Protein AF-0000000085094805 (afdb_homodimer)

Solvent-accessible surface area (backbone atoms only — not comparable to full-atom values): 13708 Å² total; per-residue (Å²): 126,80,71,81,62,35,28,32,46,35,37,40,32,26,56,24,88,90,60,51,68,68,58,41,56,47,42,46,65,68,44,52,44,63,74,40,31,74,63,38,19,33,78,21,37,28,42,26,41,76,68,36,56,56,49,47,46,71,70,51,54,84,50,90,48,60,50,50,61,90,42,38,32,40,35,36,33,49,30,74,39,72,64,45,51,49,51,46,61,66,31,64,61,32,62,69,48,54,56,61,53,42,72,77,41,40,27,71,89,69,26,31,39,40,46,18,42,45,43,70,53,74,25,76,8,59,56,69,74,128,126,81,70,80,63,34,27,32,45,35,36,39,32,26,57,24,86,90,58,51,68,69,56,40,55,47,42,47,66,68,45,52,44,63,73,40,30,71,62,39,20,35,77,23,38,29,42,27,40,75,68,36,57,57,50,47,46,70,68,54,57,78,51,96,55,56,55,50,62,89,42,37,30,38,35,36,34,49,28,74,38,72,65,46,51,48,51,46,60,66,31,65,62,33,61,70,48,53,56,62,52,42,72,77,42,38,27,68,87,69,26,31,36,40,44,18,42,46,42,63,64,61,28,75,10,58,54,67,75,128

Organism: Talaromyces marneffei (strain ATCC 18224 / CBS 334.59 / QM 7333) (NCBI:txid441960)

Radius of gyration: 17.98 Å; Cα contacts (8 Å, |Δi|>4): 518; chains: 2; bounding box: 39×49×40 Å

pLDDT: mean 83.08, std 16.91, range [29.64, 97.94]

Secondary structure (DSSP, 8-state):
----PEEEEEEEE-BPTT--HHHHHHHIIIIIHHHHTTT-EEEEEEE--HHHHHHHHHHHTT-TT--B---SEEEEEEESSHHHHHHHHHSHHIIIIIHHHGGGTB-TTT-EEEEEEEE---B-------/----PEEEEEEEE-BPTT--HHHHHHHIIIIIHHHHTTT-EEEEEEE--HHHHHHHHHHHTT-S-------SEEEEEEESSHHHHHHHHHSHHIIIIIHHHGGGTB-TTT-EEEEEEEE---B-------

Nearest PDB structures (foldseek):
  3bde-assembly1_A  TM=7.244E-01  e=1.441E-04  Mesorhizobium japonicum MAFF 303099
  2bbe-assembly1_A  TM=6.051E-01  e=7.384E-03  Shewanella oneidensis MR-1
  4dn9-assembly1_A  TM=5.831E-01  e=1.468E-02  Chloroflexus aurantiacus J-10-fl
  1iuj-assembly1_B  TM=5.312E-01  e=1.885E-02  Thermus thermophilus
  2okq-assembly1_A  TM=4.642E-01  e=1.144E-02  Shigella flexneri

Structure (mmCIF, N/CA/C/O backbone):
data_AF-0000000085094805-model_v1
#
loop_
_entity.id
_entity.type
_entity.pdbx_description
1 polymer 'EthD domain-containing protein'
#
loop_
_atom_site.group_PDB
_atom_site.id
_atom_site.type_symbol
_atom_site.label_atom_id
_atom_site.label_alt_id
_atom_site.label_comp_id
_atom_site.label_asym_id
_atom_site.label_entity_id
_atom_site.label_seq_id
_atom_site.pdbx_PDB_ins_code
_atom_site.Cartn_x
_atom_site.Cartn_y
_atom_site.Cartn_z
_atom_site.occupancy
_atom_site.B_iso_or_equiv
_atom_site.auth_seq_id
_atom_site.auth_comp_id
_atom_site.auth_asym_id
_atom_site.auth_atom_id
_atom_site.pdbx_PDB_model_num
ATOM 1 N N . MET A 1 1 ? 20.031 -3.779 18.609 1 29.64 1 MET A N 1
ATOM 2 C CA . MET A 1 1 ? 20.219 -4.16 17.219 1 29.64 1 MET A CA 1
ATOM 3 C C . MET A 1 1 ? 19.031 -3.732 16.359 1 29.64 1 MET A C 1
ATOM 5 O O . MET A 1 1 ? 17.891 -3.822 16.812 1 29.64 1 MET A O 1
ATOM 9 N N . SER A 1 2 ? 19.078 -2.729 15.5 1 42.25 2 SER A N 1
ATOM 10 C CA . SER A 1 2 ? 17.969 -2.18 14.734 1 42.25 2 SER A CA 1
ATOM 11 C C . SER A 1 2 ? 17.125 -3.287 14.102 1 42.25 2 SER A C 1
ATOM 13 O O . SER A 1 2 ? 17.672 -4.281 13.617 1 42.25 2 SER A O 1
ATOM 15 N N . SER A 1 3 ? 16.094 -3.691 14.594 1 52.94 3 SER A N 1
ATOM 16 C CA . SER A 1 3 ? 15.273 -4.762 14.047 1 52.94 3 SER A CA 1
ATOM 17 C C . SER A 1 3 ? 15.414 -4.844 12.523 1 52.94 3 SER A C 1
ATOM 19 O O . SER A 1 3 ? 15.453 -3.814 11.844 1 52.94 3 SER A O 1
ATOM 21 N N . PRO A 1 4 ? 15.93 -6.016 12.094 1 62 4 PRO A N 1
ATOM 22 C CA . PRO A 1 4 ? 16.172 -6.102 10.648 1 62 4 PRO A CA 1
ATOM 23 C C . PRO A 1 4 ? 15.016 -5.547 9.82 1 62 4 PRO A C 1
ATOM 25 O O . PRO A 1 4 ? 13.852 -5.711 10.195 1 62 4 PRO A O 1
ATOM 28 N N . GLN A 1 5 ? 15.328 -4.613 9.008 1 80.81 5 GLN A N 1
ATOM 29 C CA . GLN A 1 5 ? 14.367 -4.016 8.086 1 80.81 5 GLN A CA 1
ATOM 30 C C . GLN A 1 5 ? 13.805 -5.062 7.129 1 80.81 5 GLN A C 1
ATOM 32 O O . GLN A 1 5 ? 14.555 -5.855 6.559 1 80.81 5 GLN A O 1
ATOM 37 N N . LEU A 1 6 ? 12.547 -5.254 7.148 1 89.56 6 LEU A N 1
ATOM 38 C CA . LEU A 1 6 ? 11.891 -6.188 6.238 1 89.56 6 LEU A CA 1
ATOM 39 C C . LEU A 1 6 ? 11.688 -5.559 4.863 1 89.56 6 LEU A C 1
ATOM 41 O O . LEU A 1 6 ? 11.547 -4.34 4.75 1 89.56 6 LEU A O 1
ATOM 45 N N . TYR A 1 7 ? 11.812 -6.445 3.896 1 91.5 7 TYR A N 1
ATOM 46 C CA . TYR A 1 7 ? 11.555 -6.074 2.51 1 91.5 7 TYR A CA 1
ATOM 47 C C . TYR A 1 7 ? 10.117 -6.375 2.123 1 91.5 7 TYR A C 1
ATOM 49 O O . TYR A 1 7 ? 9.57 -7.414 2.502 1 91.5 7 TYR A O 1
ATOM 57 N N . THR A 1 8 ? 9.516 -5.395 1.361 1 92.06 8 THR A N 1
ATOM 58 C CA . THR A 1 8 ? 8.109 -5.59 1.014 1 92.06 8 THR A CA 1
ATOM 59 C C . THR A 1 8 ? 7.906 -5.461 -0.493 1 92.06 8 THR A C 1
ATOM 61 O O . THR A 1 8 ? 8.578 -4.664 -1.151 1 92.06 8 THR A O 1
ATOM 64 N N . LEU A 1 9 ? 7.062 -6.293 -0.979 1 90.44 9 LEU A N 1
ATOM 65 C CA . LEU A 1 9 ? 6.457 -6.117 -2.295 1 90.44 9 LEU A CA 1
ATOM 66 C C . LEU A 1 9 ? 4.992 -5.707 -2.172 1 90.44 9 LEU A C 1
ATOM 68 O O . LEU A 1 9 ? 4.176 -6.465 -1.646 1 90.44 9 LEU A O 1
ATOM 72 N N . THR A 1 10 ? 4.711 -4.508 -2.568 1 90.94 10 THR A N 1
ATOM 73 C CA . THR A 1 10 ? 3.34 -4.008 -2.633 1 90.94 10 THR A CA 1
ATOM 74 C C . THR A 1 10 ? 2.756 -4.211 -4.027 1 90.94 10 THR A C 1
ATOM 76 O O . THR A 1 10 ? 3.35 -3.789 -5.023 1 90.94 10 THR A O 1
ATOM 79 N N . ILE A 1 11 ? 1.643 -4.844 -4.047 1 90.75 11 ILE A N 1
ATOM 80 C CA . ILE A 1 11 ? 0.956 -5.141 -5.301 1 90.75 11 ILE A CA 1
ATOM 81 C C . ILE A 1 11 ? -0.283 -4.258 -5.43 1 90.75 11 ILE A C 1
ATOM 83 O O . ILE A 1 11 ? -1.154 -4.266 -4.555 1 90.75 11 ILE A O 1
ATOM 87 N N . CYS A 1 12 ? -0.354 -3.459 -6.418 1 91.06 12 CYS A N 1
ATOM 88 C CA . CYS A 1 12 ? -1.56 -2.744 -6.824 1 91.06 12 CYS A CA 1
ATOM 89 C C . CYS A 1 12 ? -2.27 -3.471 -7.961 1 91.06 12 CYS A C 1
ATOM 91 O O . CYS A 1 12 ? -1.88 -3.344 -9.125 1 91.06 12 CYS A O 1
ATOM 93 N N . ALA A 1 13 ? -3.301 -4.164 -7.582 1 93 13 ALA A N 1
ATOM 94 C CA . ALA A 1 13 ? -3.842 -5.184 -8.477 1 93 13 ALA A CA 1
ATOM 95 C C . ALA A 1 13 ? -5.141 -4.711 -9.125 1 93 13 ALA A C 1
ATOM 97 O O . ALA A 1 13 ? -5.91 -3.969 -8.516 1 93 13 ALA A O 1
ATOM 98 N N . CYS A 1 14 ? -5.305 -5.152 -10.312 1 93.56 14 CYS A N 1
ATOM 99 C CA . CYS A 1 14 ? -6.551 -4.984 -11.055 1 93.56 14 CYS A CA 1
ATOM 100 C C . CYS A 1 14 ? -7.203 -6.328 -11.344 1 93.56 14 CYS A C 1
ATOM 102 O O . CYS A 1 14 ? -6.512 -7.309 -11.641 1 93.56 14 CYS A O 1
ATOM 104 N N . ARG A 1 15 ? -8.414 -6.332 -11.242 1 96.75 15 ARG A N 1
ATOM 105 C CA . ARG A 1 15 ? -9.133 -7.578 -11.508 1 96.75 15 ARG A CA 1
ATOM 106 C C . ARG A 1 15 ? -9.148 -7.902 -12.992 1 96.75 15 ARG A C 1
ATOM 108 O O . ARG A 1 15 ? -8.984 -7.012 -13.828 1 96.75 15 ARG A O 1
ATOM 115 N N . LYS A 1 16 ? -9.352 -9.156 -13.336 1 96.62 16 LYS A N 1
ATOM 116 C CA . LYS A 1 16 ? -9.469 -9.648 -14.703 1 96.62 16 LYS A CA 1
ATOM 117 C C . LYS A 1 16 ? -10.578 -8.914 -15.453 1 96.62 16 LYS A C 1
ATOM 119 O O . LYS A 1 16 ? -11.656 -8.672 -14.906 1 96.62 16 LYS A O 1
ATOM 124 N N . ASP A 1 17 ? -10.289 -8.602 -16.75 1 96 17 ASP A N 1
ATOM 125 C CA . ASP A 1 17 ? -11.289 -7.91 -17.562 1 96 17 ASP A CA 1
ATOM 126 C C . ASP A 1 17 ? -12.617 -8.664 -17.547 1 96 17 ASP A C 1
ATOM 128 O O . ASP A 1 17 ? -12.656 -9.875 -17.766 1 96 17 ASP A O 1
ATOM 132 N N . GLY A 1 18 ? -13.648 -7.902 -17.25 1 96.56 18 GLY A N 1
ATOM 133 C CA . GLY A 1 18 ? -14.992 -8.469 -17.312 1 96.56 18 GLY A CA 1
ATOM 134 C C . GLY A 1 18 ? -15.414 -9.125 -16.016 1 96.56 18 GLY A C 1
ATOM 135 O O . GLY A 1 18 ? -16.578 -9.469 -15.836 1 96.56 18 GLY A O 1
ATOM 136 N N . MET A 1 19 ? -14.531 -9.344 -15.102 1 97.56 19 MET A N 1
ATOM 137 C CA . MET A 1 19 ? -14.891 -9.969 -13.836 1 97.56 19 MET A CA 1
ATOM 138 C C . MET A 1 19 ? -15.641 -9 -12.93 1 97.56 19 MET A C 1
ATOM 140 O O . MET A 1 19 ? -15.266 -7.828 -12.828 1 97.56 19 MET A O 1
ATOM 144 N N . ASP A 1 20 ? -16.656 -9.5 -12.305 1 97.75 20 ASP A N 1
ATOM 145 C CA . ASP A 1 20 ? -17.438 -8.719 -11.359 1 97.75 20 ASP A CA 1
ATOM 146 C C . ASP A 1 20 ? -16.625 -8.383 -10.109 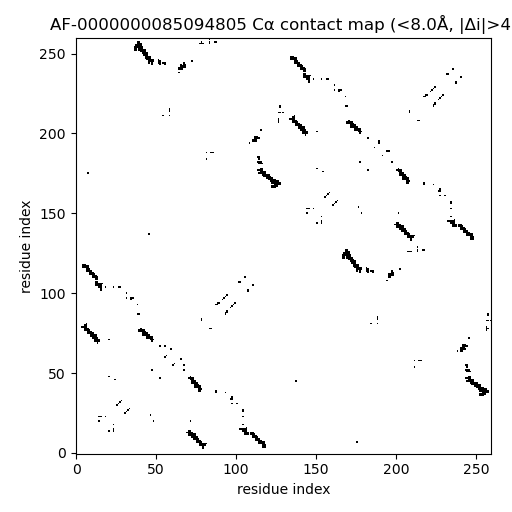1 97.75 20 ASP A C 1
ATOM 148 O O . ASP A 1 20 ? -15.859 -9.219 -9.617 1 97.75 20 ASP A O 1
ATOM 152 N N . GLU A 1 21 ? -16.844 -7.223 -9.633 1 96.62 21 GLU A N 1
ATOM 153 C CA . GLU A 1 21 ? -16.078 -6.75 -8.484 1 96.62 21 GLU A CA 1
ATOM 154 C C . GLU A 1 21 ? -16.234 -7.691 -7.293 1 96.62 21 GLU A C 1
ATOM 156 O O . GLU A 1 21 ? -15.242 -8.086 -6.672 1 96.62 21 GLU A O 1
ATOM 161 N N . ASP A 1 22 ? -17.484 -8.023 -6.945 1 97.06 22 ASP A N 1
ATOM 162 C CA . ASP A 1 22 ? -17.719 -8.898 -5.801 1 97.06 22 ASP A CA 1
ATOM 163 C C . ASP A 1 22 ? -17.062 -10.266 -6.016 1 97.06 22 ASP A C 1
ATOM 165 O O . ASP A 1 22 ? -16.484 -10.836 -5.09 1 97.06 22 ASP A O 1
ATOM 169 N N . GLU A 1 23 ? -17.188 -10.75 -7.18 1 97.94 23 GLU A N 1
ATOM 170 C CA . GLU A 1 23 ? -16.562 -12.023 -7.504 1 97.94 23 GLU A CA 1
ATOM 171 C C . GLU A 1 23 ? -15.047 -11.961 -7.312 1 97.94 23 GLU A C 1
ATOM 173 O O . GLU A 1 23 ? -14.445 -12.883 -6.758 1 97.94 23 GLU A O 1
ATOM 178 N N . TYR A 1 24 ? -14.492 -10.922 -7.781 1 97.62 24 TYR A N 1
ATOM 179 C CA . TYR A 1 24 ? -13.047 -10.719 -7.664 1 97.62 24 TYR A CA 1
ATOM 180 C C . TYR A 1 24 ? -12.609 -10.75 -6.203 1 97.62 24 TYR A C 1
ATOM 182 O O . TYR A 1 24 ? -11.711 -11.508 -5.832 1 97.62 24 TYR A O 1
ATOM 190 N N . HIS A 1 25 ? -13.258 -9.953 -5.395 1 96.12 25 HIS A N 1
ATOM 191 C CA . HIS A 1 25 ? -12.875 -9.828 -3.992 1 96.12 25 HIS A CA 1
ATOM 192 C C . HIS A 1 25 ? -13.094 -11.141 -3.244 1 96.12 25 HIS A C 1
ATOM 194 O O . HIS A 1 25 ? -12.281 -11.531 -2.406 1 96.12 25 HIS A O 1
ATOM 200 N N . GLN A 1 26 ? -14.164 -11.812 -3.564 1 96.19 26 GLN A N 1
ATOM 201 C CA . GLN A 1 26 ? -14.43 -13.102 -2.938 1 96.19 26 GLN A CA 1
ATOM 202 C C . GLN A 1 26 ? -13.391 -14.141 -3.354 1 96.19 26 GLN A C 1
ATOM 204 O O . GLN A 1 26 ? -12.914 -14.922 -2.521 1 96.19 26 GLN A O 1
ATOM 209 N N . TYR A 1 27 ? -13.078 -14.203 -4.641 1 96.75 27 TYR A N 1
ATOM 210 C CA . TYR A 1 27 ? -12.094 -15.164 -5.129 1 96.75 27 TYR A CA 1
ATOM 211 C C . TYR A 1 27 ? -10.742 -14.953 -4.453 1 96.75 27 TYR A C 1
ATOM 213 O O . TYR A 1 27 ? -10.102 -15.914 -4.02 1 96.75 27 TYR A O 1
ATOM 221 N N . LEU A 1 28 ? -10.328 -13.695 -4.418 1 95.19 28 LEU A N 1
ATOM 222 C CA . LEU A 1 28 ? -9.062 -13.367 -3.781 1 95.19 28 LEU A CA 1
ATOM 223 C C . LEU A 1 28 ? -9.062 -13.781 -2.312 1 95.19 28 LEU A C 1
ATOM 225 O O . LEU A 1 28 ? -8.133 -14.438 -1.849 1 95.19 28 LEU A O 1
ATOM 229 N N . SER A 1 29 ? -10.125 -13.523 -1.566 1 92.88 29 SER A N 1
ATOM 230 C CA . SER A 1 29 ? -10.195 -13.734 -0.125 1 92.88 29 SER A CA 1
ATOM 231 C C . SER A 1 29 ? -10.391 -15.211 0.209 1 92.88 29 SER A C 1
ATOM 233 O O . SER A 1 29 ? -9.82 -15.711 1.182 1 92.88 29 SER A O 1
ATOM 235 N N . ASP A 1 30 ? -11.133 -15.859 -0.613 1 93.69 30 ASP A N 1
ATOM 236 C CA . ASP A 1 30 ? -11.586 -17.188 -0.204 1 93.69 30 ASP A CA 1
ATOM 237 C C . ASP A 1 30 ? -10.805 -18.281 -0.925 1 93.69 30 ASP A C 1
ATOM 239 O O . ASP A 1 30 ? -10.75 -19.422 -0.457 1 93.69 30 ASP A O 1
ATOM 243 N N . HIS A 1 31 ? -10.266 -18 -2.033 1 95.38 31 HIS A N 1
ATOM 244 C CA . HIS A 1 31 ? -9.594 -19.031 -2.811 1 95.38 31 HIS A CA 1
ATOM 245 C C . HIS A 1 31 ? -8.094 -18.766 -2.92 1 95.38 31 HIS A C 1
ATOM 247 O O . HIS A 1 31 ? -7.281 -19.531 -2.412 1 95.38 31 HIS A O 1
ATOM 253 N N . HIS A 1 32 ? -7.742 -17.641 -3.553 1 95.12 32 HIS A N 1
ATOM 254 C CA . HIS A 1 32 ? -6.328 -17.375 -3.799 1 95.12 32 HIS A CA 1
ATOM 255 C C . HIS A 1 32 ? -5.551 -17.266 -2.492 1 95.12 32 HIS A C 1
ATOM 257 O O . HIS A 1 32 ? -4.406 -17.719 -2.406 1 95.12 32 HIS A O 1
ATOM 263 N N . SER A 1 33 ? -6.152 -16.656 -1.504 1 91.19 33 SER A N 1
ATOM 264 C CA . SER A 1 33 ? -5.484 -16.484 -0.215 1 91.19 33 SER A CA 1
ATOM 265 C C . SER A 1 33 ? -5.125 -17.844 0.391 1 91.19 33 SER A C 1
ATOM 267 O O . SER A 1 33 ? -4.094 -17.969 1.052 1 91.19 33 SER A O 1
ATOM 269 N N . LYS A 1 34 ? -5.934 -18.859 0.178 1 90.38 34 LYS A N 1
ATOM 270 C CA . LYS A 1 34 ? -5.648 -20.203 0.681 1 90.38 34 LYS A CA 1
ATOM 271 C C . LYS A 1 34 ? -4.488 -20.844 -0.083 1 90.38 34 LYS A C 1
ATOM 273 O O . LYS A 1 34 ? -3.662 -21.547 0.503 1 90.38 34 LYS A O 1
ATOM 278 N N . ILE A 1 35 ? -4.438 -20.547 -1.345 1 91.62 35 ILE A N 1
ATOM 279 C CA . ILE A 1 35 ? -3.408 -21.109 -2.221 1 91.62 35 ILE A CA 1
ATOM 280 C C . ILE A 1 35 ? -2.039 -20.562 -1.813 1 91.62 35 ILE A C 1
ATOM 282 O O . ILE A 1 35 ? -1.042 -21.281 -1.856 1 91.62 35 ILE A O 1
ATOM 286 N N . VAL A 1 36 ? -1.968 -19.297 -1.315 1 91.12 36 VAL A N 1
ATOM 287 C CA . VAL A 1 36 ? -0.672 -18.672 -1.08 1 91.12 36 VAL A CA 1
ATOM 288 C C . VAL A 1 36 ? -0.341 -18.703 0.411 1 91.12 36 VAL A C 1
ATOM 290 O O . VAL A 1 36 ? 0.737 -18.266 0.825 1 91.12 36 VAL A O 1
ATOM 293 N N . ALA A 1 37 ? -1.17 -19.188 1.268 1 84.81 37 ALA A N 1
ATOM 294 C CA . ALA A 1 37 ? -1.108 -19.031 2.719 1 84.81 37 ALA A CA 1
ATOM 295 C C . ALA A 1 37 ? 0.184 -19.625 3.277 1 84.81 37 ALA A C 1
ATOM 297 O O . ALA A 1 37 ? 0.736 -19.109 4.254 1 84.81 37 ALA A O 1
ATOM 298 N N . THR A 1 38 ? 0.729 -20.594 2.682 1 81.94 38 THR A N 1
ATOM 299 C CA . THR A 1 38 ? 1.911 -21.234 3.244 1 81.94 38 THR A CA 1
ATOM 300 C C . THR A 1 38 ? 3.166 -20.828 2.482 1 81.94 38 THR A C 1
ATOM 302 O O . THR A 1 38 ? 4.277 -21.234 2.834 1 81.94 38 THR A O 1
ATOM 305 N N . HIS A 1 39 ? 3.078 -19.969 1.538 1 84.94 39 HIS A N 1
ATOM 306 C CA . HIS A 1 39 ? 4.199 -19.688 0.653 1 84.94 39 HIS A CA 1
ATOM 307 C C . HIS A 1 39 ? 4.719 -18.266 0.868 1 84.94 39 HIS A C 1
ATOM 309 O O . HIS A 1 39 ? 5.891 -17.984 0.607 1 84.94 39 HIS A O 1
ATOM 315 N N . LEU A 1 40 ? 3.779 -17.422 1.316 1 82.81 40 LEU A N 1
ATOM 316 C CA . LEU A 1 40 ? 4.133 -16.016 1.461 1 82.81 40 LEU A CA 1
ATOM 317 C C . LEU A 1 40 ? 3.578 -15.438 2.762 1 82.81 40 LEU A C 1
ATOM 319 O O . LEU A 1 40 ? 2.57 -15.93 3.277 1 82.81 40 LEU A O 1
ATOM 323 N N . ALA A 1 41 ? 4.332 -14.5 3.291 1 83.75 41 ALA A N 1
ATOM 324 C CA . ALA A 1 41 ? 3.818 -13.695 4.398 1 83.75 41 ALA A CA 1
ATOM 325 C C . ALA A 1 41 ? 3.232 -12.383 3.898 1 83.75 41 ALA A C 1
ATOM 327 O O . ALA A 1 41 ? 3.84 -11.695 3.072 1 83.75 41 ALA A O 1
ATOM 328 N N . SER A 1 42 ? 2.031 -12.094 4.355 1 87 42 SER A N 1
ATOM 329 C CA . SER A 1 42 ? 1.324 -10.898 3.914 1 87 42 SER A CA 1
ATOM 330 C C . SER A 1 42 ? 0.913 -10.023 5.098 1 87 42 SER A C 1
ATOM 332 O O . SER A 1 42 ? 0.604 -10.539 6.176 1 87 42 SER A O 1
ATOM 334 N N . ARG A 1 43 ? 0.889 -8.742 4.887 1 85.62 43 ARG A N 1
ATOM 335 C CA . ARG A 1 43 ? 0.405 -7.797 5.887 1 85.62 43 ARG A CA 1
ATOM 336 C C . ARG A 1 43 ? -1.075 -7.488 5.676 1 85.62 43 ARG A C 1
ATOM 338 O O . ARG A 1 43 ? -1.664 -6.707 6.426 1 85.62 43 ARG A O 1
ATOM 345 N N . GLY A 1 44 ? -1.674 -8.211 4.707 1 87.38 44 GLY A N 1
ATOM 346 C CA . GLY A 1 44 ? -3.104 -8.039 4.496 1 87.38 44 GLY A CA 1
ATOM 347 C C . GLY A 1 44 ? -3.447 -7.582 3.092 1 87.38 44 GLY A C 1
ATOM 348 O O . GLY A 1 44 ? -2.557 -7.289 2.291 1 87.38 44 GLY A O 1
ATOM 349 N N . ILE A 1 45 ? -4.727 -7.578 2.859 1 91.75 45 ILE A N 1
ATOM 350 C CA . ILE A 1 45 ? -5.32 -7.16 1.592 1 91.75 45 ILE A CA 1
ATOM 351 C C . ILE A 1 45 ? -6.215 -5.945 1.816 1 91.75 45 ILE A C 1
ATOM 353 O O . ILE A 1 45 ? -7.027 -5.926 2.742 1 91.75 45 ILE A O 1
ATOM 357 N N . THR A 1 46 ? -6.004 -4.926 1.071 1 93.44 46 THR A N 1
ATOM 358 C CA . THR A 1 46 ? -6.938 -3.807 1.019 1 93.44 46 THR A CA 1
ATOM 359 C C . THR A 1 46 ? -7.828 -3.904 -0.216 1 93.44 46 THR A C 1
ATOM 361 O O . THR A 1 46 ? -7.348 -3.799 -1.346 1 93.44 46 THR A O 1
ATOM 364 N N . HIS A 1 47 ? -9.109 -4.09 0.033 1 95.25 47 HIS A N 1
ATOM 365 C CA . HIS A 1 47 ? -10.078 -4.184 -1.051 1 95.25 47 HIS A CA 1
ATOM 366 C C . HIS A 1 47 ? -10.633 -2.812 -1.411 1 95.25 47 HIS A C 1
ATOM 368 O O . HIS A 1 47 ? -11.398 -2.225 -0.639 1 95.25 47 HIS A O 1
ATOM 374 N N . ASN A 1 48 ? -10.258 -2.314 -2.541 1 94.12 48 ASN A N 1
ATOM 375 C CA . ASN A 1 48 ? -10.82 -1.08 -3.074 1 94.12 48 ASN A CA 1
ATOM 376 C C . ASN A 1 48 ? -12.086 -1.346 -3.881 1 94.12 48 ASN A C 1
ATOM 378 O O . ASN A 1 48 ? -12.016 -1.689 -5.062 1 94.12 48 ASN A O 1
ATOM 382 N N . THR A 1 49 ? -13.219 -1.154 -3.26 1 93.25 49 THR A N 1
ATOM 383 C CA . THR A 1 49 ? -14.523 -1.453 -3.85 1 93.25 49 THR A CA 1
ATOM 384 C C . THR A 1 49 ? -15.164 -0.186 -4.406 1 93.25 49 THR A C 1
ATOM 386 O O . THR A 1 49 ? -14.703 0.923 -4.137 1 93.25 49 THR A O 1
ATOM 389 N N . THR A 1 50 ? -16.156 -0.401 -5.238 1 91.06 50 THR A N 1
ATOM 390 C CA . THR A 1 50 ? -16.953 0.731 -5.703 1 91.06 50 THR A CA 1
ATOM 391 C C . THR A 1 50 ? -17.391 1.597 -4.531 1 91.06 50 THR A C 1
ATOM 393 O O . THR A 1 50 ? -17.359 2.826 -4.613 1 91.06 50 THR A O 1
ATOM 396 N N . GLU A 1 51 ? -17.766 0.941 -3.416 1 89.75 51 GLU A N 1
ATOM 397 C CA . GLU A 1 51 ? -18.188 1.663 -2.221 1 89.75 51 GLU A CA 1
ATOM 398 C C . GLU A 1 51 ? -17.062 2.543 -1.676 1 89.75 51 GLU A C 1
ATOM 400 O O . GLU A 1 51 ? -17.281 3.725 -1.4 1 89.75 51 GLU A O 1
ATOM 405 N N . THR A 1 52 ? -15.914 1.986 -1.523 1 90.19 52 THR A N 1
ATOM 406 C CA . THR A 1 52 ? -14.812 2.744 -0.936 1 90.19 52 THR A CA 1
ATOM 407 C C . THR A 1 52 ? -14.336 3.836 -1.889 1 90.19 52 THR A C 1
ATOM 409 O O . THR A 1 52 ? -13.906 4.902 -1.451 1 90.19 52 THR A O 1
ATOM 412 N N . LYS A 1 53 ? -14.414 3.635 -3.168 1 85.69 53 LYS A N 1
ATOM 413 C CA . LYS A 1 53 ? -14.109 4.672 -4.148 1 85.69 53 LYS A CA 1
ATOM 414 C C . LYS A 1 53 ? -15.047 5.863 -4.008 1 85.69 53 LYS A C 1
ATOM 416 O O . LYS A 1 53 ? -14.625 7.012 -4.133 1 85.69 53 LYS A O 1
ATOM 421 N N . LYS A 1 54 ? -16.25 5.582 -3.76 1 84.31 54 LYS A N 1
ATOM 422 C CA . LYS A 1 54 ? -17.234 6.648 -3.539 1 84.31 54 LYS A CA 1
ATOM 423 C C . LYS A 1 54 ? -16.922 7.418 -2.256 1 84.31 54 LYS A C 1
ATOM 425 O O . LYS A 1 54 ? -17.094 8.641 -2.201 1 84.31 54 LYS A O 1
ATOM 430 N N . MET A 1 55 ? -16.469 6.695 -1.253 1 83.75 55 MET A N 1
ATOM 431 C CA . MET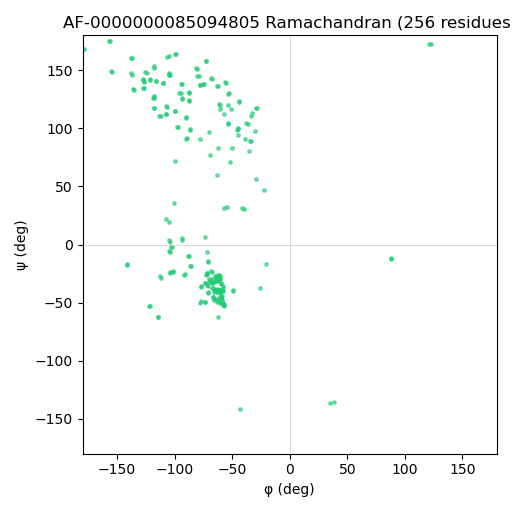 A 1 55 ? -16.141 7.316 0.026 1 83.75 55 MET A CA 1
ATOM 432 C C . MET A 1 55 ? -14.984 8.297 -0.134 1 83.75 55 MET A C 1
ATOM 434 O O . MET A 1 55 ? -14.922 9.312 0.569 1 83.75 55 MET A O 1
ATOM 438 N N . MET A 1 56 ? -14.125 8.016 -1.039 1 79.25 56 MET A N 1
ATOM 439 C CA . MET A 1 56 ? -12.977 8.891 -1.302 1 79.25 56 MET A CA 1
ATOM 440 C C . MET A 1 56 ? -13.438 10.289 -1.697 1 79.25 56 MET A C 1
ATOM 442 O O . MET A 1 56 ? -12.82 11.281 -1.314 1 79.25 56 MET A O 1
ATOM 446 N N . SER A 1 57 ? -14.461 10.359 -2.461 1 74.88 57 SER A N 1
ATOM 447 C CA . SER A 1 57 ? -14.992 11.656 -2.865 1 74.88 57 SER A CA 1
ATOM 448 C C . SER A 1 57 ? -15.461 12.461 -1.657 1 74.88 57 SER A C 1
ATOM 450 O O . SER A 1 57 ? -15.453 13.695 -1.688 1 74.88 57 SER A O 1
ATOM 452 N N . GLN A 1 58 ? -15.859 11.758 -0.578 1 76.25 58 GLN A N 1
ATOM 453 C CA . GLN A 1 58 ? -16.281 12.43 0.646 1 76.25 58 GLN A CA 1
ATOM 454 C C . GLN A 1 58 ? -15.094 13.008 1.401 1 76.25 58 GLN A C 1
ATOM 456 O O . GLN A 1 58 ? -15.234 13.992 2.133 1 76.25 58 GLN A O 1
ATOM 461 N N . ILE A 1 59 ? -14 12.375 1.323 1 75.81 59 ILE A N 1
ATOM 462 C CA . ILE A 1 59 ? -12.789 12.75 2.043 1 75.81 59 ILE A CA 1
ATOM 463 C C . ILE A 1 59 ? -12.117 13.93 1.341 1 75.81 59 ILE A C 1
ATOM 465 O O . ILE A 1 59 ? -11.711 14.898 1.988 1 75.81 59 ILE A O 1
ATOM 469 N N . PHE A 1 60 ? -11.891 13.875 0.069 1 72.31 60 PHE A N 1
ATOM 470 C CA . PHE A 1 60 ? -11.062 14.852 -0.632 1 72.31 60 PHE A CA 1
ATOM 471 C C . PHE A 1 60 ? -11.93 15.812 -1.442 1 72.31 60 PHE A C 1
ATOM 473 O O . PHE A 1 60 ? -11.43 16.812 -1.967 1 72.31 60 PHE A O 1
ATOM 480 N N . GLY A 1 61 ? -13.18 15.891 -1.116 1 60 61 GLY A N 1
ATOM 481 C CA . GLY A 1 61 ? -14.008 16.75 -1.943 1 60 61 GLY A CA 1
ATOM 482 C C . GLY A 1 61 ? -13.656 16.688 -3.418 1 60 61 GLY A C 1
ATOM 483 O O . GLY A 1 61 ? -13.516 15.594 -3.979 1 60 61 GLY A O 1
ATOM 484 N N . ASN A 1 62 ? -13.594 18.062 -4.109 1 51.31 62 ASN A N 1
ATOM 485 C CA . ASN A 1 62 ? -13.195 18.266 -5.496 1 51.31 62 ASN A CA 1
ATOM 486 C C . ASN A 1 62 ? -11.688 18.078 -5.676 1 51.31 62 ASN A C 1
ATOM 488 O O . ASN A 1 62 ? -11.023 18.922 -6.277 1 51.31 62 ASN A O 1
ATOM 492 N N . PHE A 1 63 ? -11.047 17.688 -4.77 1 48.59 63 PHE A N 1
ATOM 493 C CA . PHE A 1 63 ? -9.609 17.656 -4.996 1 48.59 63 PHE A CA 1
ATOM 494 C C . PHE A 1 63 ? -9.297 17.062 -6.363 1 48.59 63 PHE A C 1
ATOM 496 O O . PHE A 1 63 ? -9.844 16.016 -6.738 1 48.59 63 PHE A O 1
ATOM 503 N N . PRO A 1 64 ? -9.023 17.906 -7.355 1 46.22 64 PRO A N 1
ATOM 504 C CA . PRO A 1 64 ? -8.461 17.359 -8.594 1 46.22 64 PRO A CA 1
ATOM 505 C C . PRO A 1 64 ? -7.699 16.062 -8.367 1 46.22 64 PRO A C 1
ATOM 507 O O . PRO A 1 64 ? -7.375 15.352 -9.328 1 46.22 64 PRO A O 1
ATOM 510 N N . GLU A 1 65 ? -7.055 16.031 -7.328 1 44.66 65 GLU A N 1
ATOM 511 C CA . GLU A 1 65 ? -5.875 15.273 -6.918 1 44.66 65 GLU A CA 1
ATOM 512 C C . GLU A 1 65 ? -6.152 13.773 -6.918 1 44.66 65 GLU A C 1
ATOM 514 O O . GLU A 1 65 ? -5.238 12.969 -7.102 1 44.66 65 GLU A O 1
ATOM 519 N N . GLY A 1 66 ? -7.102 13.352 -6.066 1 47.56 66 GLY A N 1
ATOM 520 C CA . GLY A 1 66 ? -6.848 11.992 -5.602 1 47.56 66 GLY A CA 1
ATOM 521 C C . GLY A 1 66 ? -6.871 10.969 -6.719 1 47.56 66 GLY A C 1
ATOM 522 O O . GLY A 1 66 ? -7.941 10.57 -7.18 1 47.56 66 GLY A O 1
ATOM 523 N N . GLN A 1 67 ? -6.027 11.188 -7.59 1 50.41 67 GLN A N 1
ATOM 524 C CA . GLN A 1 67 ? -5.844 10.078 -8.523 1 50.41 67 GLN A CA 1
ATOM 525 C C . GLN A 1 67 ? -6.141 8.742 -7.852 1 50.41 67 GLN A C 1
ATOM 527 O O . GLN A 1 67 ? -5.324 8.234 -7.074 1 50.41 67 GLN A O 1
ATOM 532 N N . THR A 1 68 ? -7.312 8.672 -7.34 1 55.31 68 THR A N 1
ATOM 533 C CA . THR A 1 68 ? -7.719 7.34 -6.898 1 55.31 68 THR A CA 1
ATOM 534 C C . THR A 1 68 ? -7.371 6.293 -7.953 1 55.31 68 THR A C 1
ATOM 536 O O . THR A 1 68 ? -7.672 6.469 -9.133 1 55.31 68 THR A O 1
ATOM 539 N N . ALA A 1 69 ? -6.211 5.758 -7.699 1 61.09 69 ALA A N 1
ATOM 540 C CA . ALA A 1 69 ? -5.875 4.707 -8.656 1 61.09 69 ALA A CA 1
ATOM 541 C C . ALA A 1 69 ? -6.98 3.66 -8.734 1 61.09 69 ALA A C 1
ATOM 543 O O . ALA A 1 69 ? -7.59 3.318 -7.719 1 61.09 69 ALA A O 1
ATOM 544 N N . GLY A 1 70 ? -7.551 3.484 -9.914 1 77.25 70 GLY A N 1
ATOM 545 C CA . GLY A 1 70 ? -8.57 2.512 -10.258 1 77.25 70 GLY A CA 1
ATOM 546 C C . GLY A 1 70 ? -8.156 1.081 -9.977 1 77.25 70 GLY A C 1
ATOM 547 O O . GLY A 1 70 ? -8.625 0.152 -10.641 1 77.25 70 GLY A O 1
ATOM 548 N N . TYR A 1 71 ? -7.297 0.886 -8.898 1 90.19 71 TYR A N 1
ATOM 549 C CA . TYR A 1 71 ? -6.926 -0.483 -8.562 1 90.19 71 TYR A CA 1
ATOM 550 C C . TYR A 1 71 ? -8.016 -1.156 -7.738 1 90.19 71 TYR A C 1
ATOM 552 O O . TYR A 1 71 ? -8.758 -0.488 -7.016 1 90.19 71 TYR A O 1
ATOM 560 N N . ASP A 1 72 ? -8.07 -2.432 -7.879 1 94.81 72 ASP A N 1
ATOM 561 C CA . ASP A 1 72 ? -9.117 -3.178 -7.191 1 94.81 72 ASP A CA 1
ATOM 562 C C . ASP A 1 72 ? -8.648 -3.656 -5.82 1 94.81 72 ASP A C 1
ATOM 564 O O . ASP A 1 72 ? -9.461 -3.854 -4.914 1 94.81 72 ASP A O 1
ATOM 568 N N . CYS A 1 73 ? -7.348 -3.82 -5.703 1 94.56 73 CYS A N 1
ATOM 569 C CA . CYS A 1 73 ? -6.812 -4.344 -4.449 1 94.56 73 CYS A CA 1
ATOM 570 C C . CYS A 1 73 ? -5.367 -3.896 -4.25 1 94.56 73 CYS A C 1
ATOM 572 O O . CYS A 1 73 ? -4.641 -3.676 -5.219 1 94.56 73 CYS A O 1
ATOM 574 N N . PHE A 1 74 ? -4.996 -3.725 -2.959 1 92.38 74 PHE A N 1
ATOM 575 C CA . PHE A 1 74 ? -3.617 -3.537 -2.523 1 92.38 74 PHE A CA 1
ATOM 576 C C . PHE A 1 74 ? -3.184 -4.664 -1.596 1 92.38 74 PHE A C 1
ATOM 578 O O . PHE A 1 74 ? -3.871 -4.973 -0.621 1 92.38 74 PHE A O 1
ATOM 585 N N . ILE A 1 75 ? -2.08 -5.293 -1.941 1 92.62 75 ILE A N 1
ATOM 586 C CA . ILE A 1 75 ? -1.545 -6.383 -1.132 1 92.62 75 ILE A CA 1
ATOM 587 C C . ILE A 1 75 ? -0.078 -6.109 -0.807 1 92.62 75 ILE A C 1
ATOM 589 O O . ILE A 1 75 ? 0.687 -5.676 -1.672 1 92.62 75 ILE A O 1
ATOM 593 N N . GLN A 1 76 ? 0.244 -6.324 0.41 1 91.19 76 GLN A N 1
ATOM 594 C CA . GLN A 1 76 ? 1.646 -6.195 0.792 1 91.19 76 GLN A CA 1
ATOM 595 C C . GLN A 1 76 ? 2.201 -7.52 1.31 1 91.19 76 GLN A C 1
ATOM 597 O O . GLN A 1 76 ? 1.724 -8.047 2.316 1 91.19 76 GLN A O 1
ATOM 602 N N . ILE A 1 77 ? 3.176 -8.008 0.599 1 91.25 77 ILE A N 1
ATOM 603 C CA . ILE A 1 77 ? 3.879 -9.219 1.008 1 91.25 77 ILE A CA 1
ATOM 604 C C . ILE A 1 77 ? 5.246 -8.852 1.579 1 91.25 77 ILE A C 1
ATOM 606 O O . ILE A 1 77 ? 5.91 -7.941 1.081 1 91.25 77 ILE A O 1
ATOM 610 N N . VAL A 1 78 ? 5.668 -9.625 2.561 1 91.19 78 VAL A N 1
ATOM 611 C CA . VAL A 1 78 ? 6.883 -9.258 3.281 1 91.19 78 VAL A CA 1
ATOM 612 C C . VAL A 1 78 ? 7.91 -10.383 3.182 1 91.19 78 VAL A C 1
ATOM 614 O O . VAL A 1 78 ? 7.555 -11.562 3.238 1 91.19 78 VAL A O 1
ATOM 617 N N . PHE A 1 79 ? 9.156 -9.945 3.059 1 89.44 79 PHE A N 1
ATOM 618 C CA . PHE A 1 79 ? 10.305 -10.836 2.971 1 89.44 79 PHE A CA 1
ATOM 619 C C . PHE A 1 79 ? 11.469 -10.312 3.812 1 89.44 79 PHE A C 1
ATOM 621 O O . PHE A 1 79 ? 11.531 -9.125 4.121 1 89.44 79 PHE A O 1
ATOM 628 N N . LYS A 1 80 ? 12.375 -11.227 4.109 1 89.31 80 LYS A N 1
ATOM 629 C CA . LYS A 1 80 ? 13.594 -10.789 4.797 1 89.31 80 LYS A CA 1
ATOM 630 C C . LYS A 1 80 ? 14.492 -9.992 3.863 1 89.31 80 LYS A C 1
ATOM 632 O O . LYS A 1 80 ? 15.133 -9.023 4.289 1 89.31 80 LYS A O 1
ATOM 637 N N . ASP A 1 81 ? 14.562 -10.5 2.645 1 88.19 81 ASP A N 1
ATOM 638 C CA . ASP A 1 81 ? 15.344 -9.82 1.613 1 88.19 81 ASP A CA 1
ATOM 639 C C . ASP A 1 81 ? 14.859 -10.203 0.218 1 88.19 81 ASP A C 1
ATOM 641 O O . ASP A 1 81 ? 13.922 -10.992 0.076 1 88.19 81 ASP A O 1
ATOM 645 N N . VAL A 1 82 ? 15.438 -9.57 -0.78 1 87.19 82 VAL A N 1
ATOM 646 C CA . VAL A 1 82 ? 15.023 -9.766 -2.166 1 87.19 82 VAL A CA 1
ATOM 647 C C . VAL A 1 82 ? 15.273 -11.219 -2.574 1 87.19 82 VAL A C 1
ATOM 649 O O . VAL A 1 82 ? 14.523 -11.773 -3.383 1 87.19 82 VAL A O 1
ATOM 652 N N . GLN A 1 83 ? 16.281 -11.898 -2.025 1 88.25 83 GLN A N 1
ATOM 653 C CA . GLN A 1 83 ? 16.578 -13.281 -2.391 1 88.25 83 GLN A CA 1
ATOM 654 C C . GLN A 1 83 ? 15.477 -14.227 -1.933 1 88.25 83 GLN A C 1
ATOM 656 O O . GLN A 1 83 ? 15.195 -15.227 -2.602 1 88.25 83 GLN A O 1
ATOM 661 N N . ASP A 1 84 ? 14.859 -13.891 -0.842 1 87.75 84 ASP A N 1
ATOM 662 C CA . ASP A 1 84 ? 13.727 -14.688 -0.375 1 87.75 84 ASP A CA 1
ATOM 663 C C . ASP A 1 84 ? 12.586 -14.664 -1.386 1 87.75 84 ASP A C 1
ATOM 665 O O . ASP A 1 84 ? 11.938 -15.688 -1.628 1 87.75 84 ASP A O 1
ATOM 669 N N . TYR A 1 85 ? 12.359 -13.57 -1.945 1 86.12 85 TYR A N 1
ATOM 670 C CA . TYR A 1 85 ? 11.32 -13.461 -2.965 1 86.12 85 TYR A CA 1
ATOM 671 C C . TYR A 1 85 ? 11.688 -14.281 -4.199 1 86.12 85 TYR A C 1
ATOM 673 O O . TYR A 1 85 ? 10.836 -14.969 -4.766 1 86.12 85 TYR A O 1
ATOM 681 N N . ILE A 1 86 ? 12.898 -14.094 -4.602 1 86.25 86 ILE A N 1
ATOM 682 C CA . ILE A 1 86 ? 13.359 -14.82 -5.781 1 86.25 86 ILE A CA 1
ATOM 683 C C . ILE A 1 86 ? 13.227 -16.328 -5.551 1 86.25 86 ILE A C 1
ATOM 685 O O . ILE A 1 86 ? 12.742 -17.047 -6.426 1 86.25 86 ILE A O 1
ATOM 689 N N . ARG A 1 87 ? 13.531 -16.797 -4.391 1 89.38 87 ARG A N 1
ATOM 690 C CA . ARG A 1 87 ? 13.398 -18.219 -4.047 1 89.38 87 ARG A CA 1
ATOM 6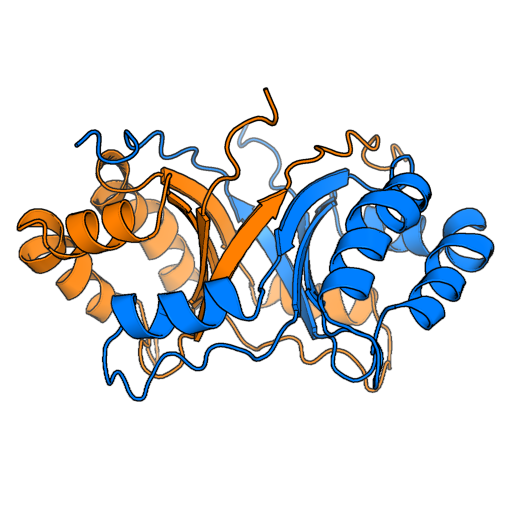91 C C . ARG A 1 87 ? 11.93 -18.641 -4.062 1 89.38 87 ARG A C 1
ATOM 693 O O . ARG A 1 87 ? 11.609 -19.734 -4.527 1 89.38 87 ARG A O 1
ATOM 700 N N . ALA A 1 88 ? 11.078 -17.781 -3.555 1 86.62 88 ALA A N 1
ATOM 701 C CA . ALA A 1 88 ? 9.648 -18.078 -3.553 1 86.62 88 ALA A CA 1
ATOM 702 C C . ALA A 1 88 ? 9.117 -18.234 -4.977 1 86.62 88 ALA A C 1
ATOM 704 O O . ALA A 1 88 ? 8.312 -19.125 -5.254 1 86.62 88 ALA A O 1
ATOM 705 N N . LYS A 1 89 ? 9.586 -17.391 -5.816 1 86.75 89 LYS A N 1
ATOM 706 C CA . LYS A 1 89 ? 9.133 -17.422 -7.203 1 86.75 89 LYS A CA 1
ATOM 707 C C . LYS A 1 89 ? 9.695 -18.625 -7.945 1 86.75 89 LYS A C 1
ATOM 709 O O . LYS A 1 89 ? 9.086 -19.109 -8.914 1 86.75 89 LYS A O 1
ATOM 714 N N . ASP A 1 90 ? 10.82 -19.094 -7.457 1 88.69 90 ASP A N 1
ATOM 715 C CA . ASP A 1 90 ? 11.469 -20.219 -8.109 1 88.69 90 ASP A CA 1
ATOM 716 C C . ASP A 1 90 ? 10.945 -21.547 -7.562 1 88.69 90 ASP A C 1
ATOM 718 O O . ASP A 1 90 ? 11.242 -22.609 -8.102 1 88.69 90 ASP A O 1
ATOM 722 N N . ASP A 1 91 ? 10.227 -21.516 -6.551 1 91.06 91 ASP A N 1
ATOM 723 C CA . ASP A 1 91 ? 9.609 -22.703 -5.977 1 91.06 91 ASP A CA 1
ATOM 724 C C . ASP A 1 91 ? 8.633 -23.344 -6.957 1 91.06 91 ASP A C 1
ATOM 726 O O . ASP A 1 91 ? 7.824 -22.656 -7.582 1 91.06 91 ASP A O 1
ATOM 730 N N . PRO A 1 92 ? 8.656 -24.672 -7.09 1 94.88 92 PRO A N 1
ATOM 731 C CA . PRO A 1 92 ? 7.75 -25.359 -8.016 1 94.88 92 PRO A CA 1
ATOM 732 C C . PRO A 1 92 ? 6.281 -25.078 -7.707 1 94.88 92 PRO A C 1
ATOM 734 O O . PRO A 1 92 ? 5.457 -24.984 -8.625 1 94.88 92 PRO A O 1
ATOM 737 N N . TYR A 1 93 ? 5.988 -24.969 -6.461 1 94.19 93 TYR A N 1
ATOM 738 C CA . TYR A 1 93 ? 4.598 -24.688 -6.113 1 94.19 93 TYR A CA 1
ATOM 739 C C . TYR A 1 93 ? 4.164 -23.328 -6.66 1 94.19 93 TYR A C 1
ATOM 741 O O . TYR A 1 93 ? 3.023 -23.172 -7.098 1 94.19 93 TYR A O 1
ATOM 749 N N . TYR A 1 94 ? 4.98 -22.328 -6.605 1 92.69 94 TYR A N 1
ATOM 750 C CA . TYR A 1 94 ? 4.664 -21.031 -7.188 1 92.69 94 TYR A CA 1
ATOM 751 C C . TYR A 1 94 ? 4.402 -21.156 -8.68 1 92.69 94 TYR A C 1
ATOM 753 O O . TYR A 1 94 ? 3.367 -20.703 -9.18 1 92.69 94 TYR A O 1
ATOM 761 N N . LYS A 1 95 ? 5.297 -21.797 -9.422 1 93.12 95 LYS A N 1
ATOM 762 C CA . LYS A 1 95 ? 5.25 -21.875 -10.883 1 93.12 95 LYS A CA 1
ATOM 763 C C . LYS A 1 95 ? 4.078 -22.719 -11.352 1 93.12 95 LYS A C 1
ATOM 765 O O . LYS A 1 95 ? 3.451 -22.422 -12.367 1 93.12 95 LYS A O 1
ATOM 770 N N . GLU A 1 96 ? 3.721 -23.672 -10.523 1 96.5 96 GLU A N 1
ATOM 771 C CA . GLU A 1 96 ? 2.746 -24.656 -11 1 96.5 96 GLU A CA 1
ATOM 772 C C . GLU A 1 96 ? 1.354 -24.359 -10.453 1 96.5 96 GLU A C 1
ATOM 774 O O . GLU A 1 96 ? 0.35 -24.797 -11.023 1 96.5 96 GLU A O 1
ATOM 779 N N . VAL A 1 97 ? 1.312 -23.656 -9.344 1 95.94 97 VAL A N 1
ATOM 780 C CA . VAL A 1 97 ? 0.017 -23.5 -8.688 1 95.94 97 VAL A CA 1
ATOM 781 C C . VAL A 1 97 ? -0.323 -22.016 -8.562 1 95.94 97 VAL A C 1
ATOM 783 O O . VAL A 1 97 ? -1.368 -21.562 -9.039 1 95.94 97 VAL A O 1
ATOM 786 N N . ILE A 1 98 ? 0.518 -21.188 -8.008 1 94.12 98 ILE A N 1
ATOM 787 C CA . ILE A 1 98 ? 0.204 -19.812 -7.676 1 94.12 98 ILE A CA 1
ATOM 788 C C . ILE A 1 98 ? 0.14 -18.969 -8.953 1 94.12 98 ILE A C 1
ATOM 790 O O . ILE A 1 98 ? -0.852 -18.281 -9.195 1 94.12 98 ILE A O 1
ATOM 794 N N . LEU A 1 99 ? 1.149 -19.078 -9.805 1 93.12 99 LEU A N 1
ATOM 795 C CA . LEU A 1 99 ? 1.246 -18.25 -11 1 93.12 99 LEU A CA 1
ATOM 796 C C . LEU A 1 99 ? 0.077 -18.516 -11.945 1 93.12 99 LEU A C 1
ATOM 798 O O . LEU A 1 99 ? -0.611 -17.578 -12.367 1 93.12 99 LEU A O 1
ATOM 802 N N . PRO A 1 100 ? -0.282 -19.797 -12.25 1 95.75 100 PRO A N 1
ATOM 803 C CA . PRO A 1 100 ? -1.426 -20.031 -13.133 1 95.75 100 PRO A CA 1
ATOM 804 C C . PRO A 1 100 ? -2.746 -19.562 -12.523 1 95.75 100 PRO A C 1
ATOM 806 O O . PRO A 1 100 ? -3.664 -19.188 -13.258 1 95.75 100 PRO A O 1
ATOM 809 N N . ASP A 1 101 ? -2.834 -19.578 -11.234 1 96.38 101 ASP A N 1
ATOM 810 C CA . ASP A 1 101 ? -4.07 -19.156 -10.578 1 96.38 101 ASP A CA 1
ATOM 811 C C . ASP A 1 101 ? -4.371 -17.688 -10.844 1 96.38 101 ASP A C 1
ATOM 813 O O . ASP A 1 101 ? -5.535 -17.281 -10.836 1 96.38 101 ASP A O 1
ATOM 817 N N . HIS A 1 102 ? -3.365 -16.844 -11.094 1 95.5 102 HIS A N 1
ATOM 818 C CA . HIS A 1 102 ? -3.541 -15.414 -11.312 1 95.5 102 HIS A CA 1
ATOM 819 C C . HIS A 1 102 ? -4.398 -15.148 -12.547 1 95.5 102 HIS A C 1
ATOM 821 O O . HIS A 1 102 ? -5.109 -14.141 -12.609 1 95.5 102 HIS A O 1
ATOM 827 N N . THR A 1 103 ? -4.414 -16.047 -13.484 1 95.5 103 THR A N 1
ATOM 828 C CA . THR A 1 103 ? -5.141 -15.836 -14.734 1 95.5 103 THR A CA 1
ATOM 829 C C . THR A 1 103 ? -6.648 -15.883 -14.492 1 95.5 103 THR A C 1
ATOM 831 O O . THR A 1 103 ? -7.43 -15.445 -15.344 1 95.5 103 THR A O 1
ATOM 834 N N . HIS A 1 104 ? -7.055 -16.359 -13.375 1 97.31 104 HIS A N 1
ATOM 835 C CA . HIS A 1 104 ? -8.477 -16.516 -13.102 1 97.31 104 HIS A CA 1
ATOM 836 C C . HIS A 1 104 ? -9.078 -15.234 -12.547 1 97.31 104 HIS A C 1
ATOM 838 O O . HIS A 1 104 ? -10.297 -15.039 -12.586 1 97.31 104 HIS A O 1
ATOM 844 N N . PHE A 1 105 ? -8.242 -14.336 -12.039 1 97.75 105 PHE A N 1
ATOM 845 C CA . PHE A 1 105 ? -8.859 -13.211 -11.344 1 97.75 105 PHE A CA 1
ATOM 846 C C . PHE A 1 105 ? -8.102 -11.922 -11.633 1 97.75 105 PHE A C 1
ATOM 848 O O . PHE A 1 105 ? -8.617 -10.828 -11.383 1 97.75 105 PHE A O 1
ATOM 855 N N . ALA A 1 106 ? -6.883 -12.023 -12.117 1 95.88 106 ALA A N 1
ATOM 856 C CA . ALA A 1 106 ? -6.035 -10.836 -12.156 1 95.88 106 ALA A CA 1
ATOM 857 C C . ALA A 1 106 ? -5.812 -10.359 -13.586 1 95.88 106 ALA A C 1
ATOM 859 O O . ALA A 1 106 ? -5.676 -11.172 -14.5 1 95.88 106 ALA A O 1
ATOM 860 N N . ASN A 1 107 ? -5.832 -9.07 -13.828 1 93.88 107 ASN A N 1
ATOM 861 C CA . ASN A 1 107 ? -5.254 -8.445 -15.008 1 93.88 107 ASN A CA 1
ATOM 862 C C . ASN A 1 107 ? -3.799 -8.055 -14.781 1 93.88 107 ASN A C 1
ATOM 864 O O . ASN A 1 107 ? -3.516 -6.961 -14.281 1 93.88 107 ASN A O 1
ATOM 868 N N . THR A 1 108 ? -2.889 -8.883 -15.078 1 86.88 108 THR A N 1
ATOM 869 C CA . THR A 1 108 ? -1.478 -8.734 -14.75 1 86.88 108 THR A CA 1
ATOM 870 C C . THR A 1 108 ? -0.858 -7.578 -15.523 1 86.88 108 THR A C 1
ATOM 872 O O . THR A 1 108 ? 0.101 -6.957 -15.062 1 86.88 108 THR A O 1
ATOM 875 N N . GLU A 1 109 ? -1.42 -7.188 -16.656 1 85.38 109 GLU A N 1
ATOM 876 C CA . GLU A 1 109 ? -0.896 -6.098 -17.484 1 85.38 109 GLU A CA 1
ATOM 877 C C . GLU A 1 109 ? -1.126 -4.746 -16.812 1 85.38 109 GLU A C 1
ATOM 879 O O . GLU A 1 109 ? -0.391 -3.789 -17.078 1 85.38 109 GLU A O 1
ATOM 884 N N . LYS A 1 110 ? -2.117 -4.746 -15.984 1 86.62 110 LYS A N 1
ATOM 885 C CA . LYS A 1 110 ? -2.471 -3.479 -15.344 1 86.62 110 LYS A CA 1
ATOM 886 C C . LYS A 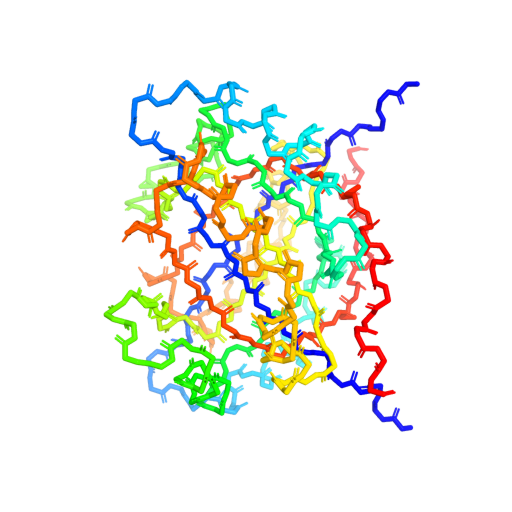1 110 ? -1.994 -3.439 -13.898 1 86.62 110 LYS A C 1
ATOM 888 O O . LYS A 1 110 ? -2.156 -2.428 -13.211 1 86.62 110 LYS A O 1
ATOM 893 N N . THR A 1 111 ? -1.503 -4.531 -13.469 1 87.31 111 THR A N 1
ATOM 894 C CA . THR A 1 111 ? -1.008 -4.613 -12.102 1 87.31 111 THR A CA 1
ATOM 895 C C . THR A 1 111 ? 0.362 -3.953 -11.977 1 87.31 111 THR A C 1
ATOM 897 O O . THR A 1 111 ? 1.221 -4.129 -12.844 1 87.31 111 THR A O 1
ATOM 900 N N . PHE A 1 112 ? 0.45 -3.229 -10.898 1 83.75 112 PHE A N 1
ATOM 901 C CA . PHE A 1 112 ? 1.737 -2.592 -10.648 1 83.75 112 PHE A CA 1
ATOM 902 C C . PHE A 1 112 ? 2.344 -3.094 -9.344 1 83.75 112 PHE A C 1
ATOM 904 O O . PHE A 1 112 ? 1.619 -3.475 -8.422 1 83.75 112 PHE A O 1
ATOM 911 N N . PHE A 1 113 ? 3.717 -3.01 -9.344 1 86.06 113 PHE A N 1
ATOM 912 C CA . PHE A 1 113 ? 4.477 -3.484 -8.195 1 86.06 113 PHE A CA 1
ATOM 913 C C . PHE A 1 113 ? 5.414 -2.398 -7.676 1 86.06 113 PHE A C 1
ATOM 915 O O . PHE A 1 113 ? 6.016 -1.666 -8.461 1 86.06 113 PHE A O 1
ATOM 922 N N . VAL A 1 114 ? 5.465 -2.346 -6.367 1 86.81 114 VAL A N 1
ATOM 923 C CA . VAL A 1 114 ? 6.406 -1.433 -5.734 1 86.81 114 VAL A CA 1
ATOM 924 C C . VAL A 1 114 ? 7.125 -2.145 -4.59 1 86.81 114 VAL A C 1
ATOM 926 O O . VAL A 1 114 ? 6.492 -2.799 -3.762 1 86.81 114 VAL A O 1
ATOM 929 N N . THR A 1 115 ? 8.445 -1.995 -4.562 1 89.94 115 THR A N 1
ATOM 930 C CA . THR A 1 115 ? 9.203 -2.562 -3.457 1 89.94 115 THR A CA 1
ATOM 931 C C . THR A 1 115 ? 9.656 -1.47 -2.49 1 89.94 115 THR A C 1
ATOM 933 O O . THR A 1 115 ? 9.648 -0.287 -2.836 1 89.94 115 THR A O 1
ATOM 936 N N . GLY A 1 116 ? 10.008 -1.938 -1.312 1 92.19 116 GLY A N 1
ATOM 937 C CA . GLY A 1 116 ? 10.5 -0.985 -0.33 1 92.19 116 GLY A CA 1
ATOM 938 C C . GLY A 1 116 ? 10.883 -1.631 0.988 1 92.19 116 GLY A C 1
ATOM 939 O O . GLY A 1 116 ? 10.586 -2.805 1.22 1 92.19 116 GLY A O 1
ATOM 940 N N . TRP A 1 117 ? 11.555 -0.792 1.758 1 93.56 117 TRP A N 1
ATOM 941 C CA . TRP A 1 117 ? 11.867 -1.188 3.127 1 93.56 117 TRP A CA 1
ATOM 942 C C . TRP A 1 117 ? 10.734 -0.819 4.074 1 93.56 117 TRP A C 1
ATOM 944 O O . TRP A 1 117 ? 10.266 0.324 4.078 1 93.56 117 TRP A O 1
ATOM 954 N N . LEU A 1 118 ? 10.328 -1.808 4.871 1 92.69 118 LEU A N 1
ATOM 955 C CA . LEU A 1 118 ? 9.203 -1.605 5.777 1 92.69 118 LEU A CA 1
ATOM 956 C C . LEU A 1 118 ? 9.672 -1.015 7.102 1 92.69 118 LEU A C 1
ATOM 958 O O . LEU A 1 118 ? 10.609 -1.527 7.719 1 92.69 118 LEU A O 1
ATOM 962 N N . GLU A 1 119 ? 9.117 0.089 7.441 1 90.5 119 GLU A N 1
ATOM 963 C CA . GLU A 1 119 ? 9.242 0.678 8.773 1 90.5 119 GLU A CA 1
ATOM 964 C C . GLU A 1 119 ? 7.914 0.635 9.516 1 90.5 119 GLU A C 1
ATOM 966 O O . GLU A 1 119 ? 6.941 1.274 9.109 1 90.5 119 GLU A O 1
ATOM 971 N N . THR A 1 120 ? 7.82 -0.183 10.539 1 79.56 120 THR A N 1
ATOM 972 C CA . THR A 1 120 ? 6.555 -0.346 11.25 1 79.56 120 THR A CA 1
ATOM 973 C C . THR A 1 120 ? 6.543 0.479 12.531 1 79.56 120 THR A C 1
ATOM 975 O O . THR A 1 120 ? 7.484 0.421 13.32 1 79.56 120 THR A O 1
ATOM 978 N N . HIS A 1 121 ? 6.469 1.609 12.406 1 58.97 121 HIS A N 1
ATOM 979 C CA . HIS A 1 121 ? 6.16 2.316 13.641 1 58.97 121 HIS A CA 1
ATOM 980 C C . HIS A 1 121 ? 4.68 2.213 13.984 1 58.97 121 HIS A C 1
ATOM 982 O O . HIS A 1 121 ? 3.822 2.426 13.117 1 58.97 121 HIS A O 1
ATOM 988 N N . ILE A 1 122 ? 4.273 1.182 14.773 1 51.81 122 ILE A N 1
ATOM 989 C CA . ILE A 1 122 ? 2.877 1.159 15.188 1 51.81 122 ILE A CA 1
ATOM 990 C C . ILE A 1 122 ? 2.492 2.516 15.773 1 51.81 122 ILE A C 1
ATOM 992 O O . ILE A 1 122 ? 3.055 2.943 16.781 1 51.81 122 ILE A O 1
ATOM 996 N N . LEU A 1 123 ? 2.129 3.549 14.992 1 52.59 123 LEU A N 1
ATOM 997 C CA . LEU A 1 123 ? 1.561 4.691 15.703 1 52.59 123 LEU A CA 1
ATOM 998 C C . LEU A 1 123 ? 0.191 4.344 16.281 1 52.59 123 LEU A C 1
ATOM 1000 O O . LEU A 1 123 ? -0.705 3.918 15.547 1 52.59 123 LEU A O 1
ATOM 1004 N N . ASN A 1 124 ? 0.212 3.613 17.375 1 50.16 124 ASN A N 1
ATOM 1005 C CA . ASN A 1 124 ? -0.999 3.412 18.156 1 50.16 124 ASN A CA 1
ATOM 1006 C C . ASN A 1 124 ? -1.828 4.688 18.25 1 50.16 124 ASN A C 1
ATOM 1008 O O . ASN A 1 124 ? -1.838 5.355 19.281 1 50.16 124 ASN A O 1
ATOM 1012 N N . GLY A 1 125 ? -1.809 5.492 17.344 1 49.41 125 GLY A N 1
ATOM 1013 C CA . GLY A 1 125 ? -2.754 6.578 17.562 1 49.41 125 GLY A CA 1
ATOM 1014 C C . GLY A 1 125 ? -4.18 6.094 17.75 1 49.41 125 GLY A C 1
ATOM 1015 O O . GLY A 1 125 ? -4.547 5.023 17.266 1 49.41 125 GLY A O 1
ATOM 1016 N N . GLN A 1 126 ? -4.672 6.277 18.984 1 48.75 126 GLN A N 1
ATOM 1017 C CA . GLN A 1 126 ? -6.086 6 19.234 1 48.75 126 GLN A CA 1
ATOM 1018 C C . GLN A 1 126 ? -6.941 6.398 18.031 1 48.75 126 GLN A C 1
ATOM 1020 O O . GLN A 1 126 ? -6.758 7.473 17.453 1 48.75 126 GLN A O 1
ATOM 1025 N N . VAL A 1 127 ? -7.309 5.242 17.328 1 47.84 127 VAL A N 1
ATOM 1026 C CA . VAL A 1 127 ? -8.391 5.578 16.406 1 47.84 127 VAL A CA 1
ATOM 1027 C C . VAL A 1 127 ? -9.266 6.672 17.031 1 47.84 127 VAL A C 1
ATOM 1029 O O . VAL A 1 127 ? -9.656 6.582 18.188 1 47.84 127 VAL A O 1
ATOM 1032 N N . VAL A 1 128 ? -9.273 7.867 16.469 1 44 128 VAL A N 1
ATOM 1033 C CA . VAL A 1 128 ? -10.102 8.953 16.984 1 44 128 VAL A CA 1
ATOM 1034 C C . VAL A 1 128 ? -11.414 8.398 17.531 1 44 128 VAL A C 1
ATOM 1036 O O . VAL A 1 128 ? -12.141 7.711 16.828 1 44 128 VAL A O 1
ATOM 1039 N N . GLN A 1 129 ? -11.406 8.023 18.875 1 38.06 129 GLN A N 1
ATOM 1040 C CA . GLN A 1 129 ? -12.664 7.734 19.562 1 38.06 129 GLN A CA 1
ATOM 1041 C C . GLN A 1 129 ? -13.648 8.883 19.422 1 38.06 129 GLN A C 1
ATOM 1043 O O . GLN A 1 129 ? -13.273 10.055 19.547 1 38.06 129 GLN A O 1
ATOM 1048 N N . GLY A 1 130 ? -14.719 8.844 18.594 1 33.09 130 GLY A N 1
ATOM 1049 C CA . GLY A 1 130 ? -15.859 9.711 18.859 1 33.09 130 GLY A CA 1
ATOM 1050 C C . GLY A 1 130 ? -16.234 9.789 20.312 1 33.09 130 GLY A C 1
ATOM 1051 O O . GLY A 1 130 ? -15.93 8.883 21.094 1 33.09 130 GLY A O 1
ATOM 1052 N N . MET B 1 1 ? -18.984 -12.742 15.445 1 29.86 1 MET B N 1
ATOM 1053 C CA . MET B 1 1 ? -19.188 -11.414 14.883 1 29.86 1 MET B CA 1
ATOM 1054 C C . MET B 1 1 ? -18.031 -11.008 13.984 1 29.86 1 MET B C 1
ATOM 1056 O O . MET B 1 1 ? -16.875 -11.273 14.305 1 29.86 1 MET B O 1
ATOM 1060 N N . SER B 1 2 ? -18.172 -10.992 12.648 1 42.44 2 SER B N 1
ATOM 1061 C CA . SER B 1 2 ? -17.094 -10.727 11.695 1 42.44 2 SER B CA 1
ATOM 1062 C C . SER B 1 2 ? -16.25 -9.531 12.125 1 42.44 2 SER B C 1
ATOM 1064 O O . SER B 1 2 ? -16.781 -8.539 12.625 1 42.44 2 SER B O 1
ATOM 1066 N N . SER B 1 3 ? -15.188 -9.656 12.695 1 53.12 3 SER B N 1
ATOM 1067 C CA . SER B 1 3 ? -14.352 -8.547 13.148 1 53.12 3 SER B CA 1
ATOM 1068 C C . SER B 1 3 ? -14.531 -7.316 12.266 1 53.12 3 SER B C 1
ATOM 1070 O O . SER B 1 3 ? -14.602 -7.434 11.039 1 53.12 3 SER B O 1
ATOM 1072 N N . PRO B 1 4 ? -15.039 -6.23 12.922 1 62.56 4 PRO B N 1
ATOM 1073 C CA . PRO B 1 4 ? -15.32 -5.059 12.086 1 62.56 4 PRO B CA 1
ATOM 1074 C C . PRO B 1 4 ? -14.203 -4.758 11.094 1 62.56 4 PRO B C 1
ATOM 1076 O O . PRO B 1 4 ? -13.023 -4.926 11.414 1 62.56 4 PRO B O 1
ATOM 1079 N N . GLN B 1 5 ? -14.57 -4.734 9.867 1 80.75 5 GLN B N 1
ATOM 1080 C CA . GLN B 1 5 ? -13.648 -4.398 8.789 1 80.75 5 GLN B CA 1
ATOM 1081 C C . GLN B 1 5 ? -13.102 -2.984 8.953 1 80.75 5 GLN B C 1
ATOM 1083 O O . GLN B 1 5 ? -13.852 -2.049 9.234 1 80.75 5 GLN B O 1
ATOM 1088 N N . LEU B 1 6 ? -11.844 -2.836 9.062 1 89.44 6 LEU B N 1
ATOM 1089 C CA . LEU B 1 6 ? -11.195 -1.531 9.164 1 89.44 6 LEU B CA 1
ATOM 1090 C C . LEU B 1 6 ? -11.078 -0.875 7.789 1 89.44 6 LEU B C 1
ATOM 1092 O O . LEU B 1 6 ? -10.969 -1.564 6.773 1 89.44 6 LEU B O 1
ATOM 1096 N N . TYR B 1 7 ? -11.219 0.435 7.855 1 91.44 7 TYR B N 1
ATOM 1097 C CA . TYR B 1 7 ? -11.047 1.271 6.672 1 91.44 7 TYR B CA 1
ATOM 1098 C C . TYR B 1 7 ? -9.617 1.8 6.586 1 91.44 7 TYR B C 1
ATOM 1100 O O . TYR B 1 7 ? -9.023 2.186 7.598 1 91.44 7 TYR B O 1
ATOM 1108 N N . THR B 1 8 ? -9.07 1.775 5.312 1 92.12 8 THR B N 1
ATOM 1109 C CA . THR B 1 8 ? -7.688 2.213 5.176 1 92.12 8 THR B CA 1
ATOM 1110 C C . THR B 1 8 ? -7.566 3.293 4.105 1 92.12 8 THR B C 1
ATOM 1112 O O . THR B 1 8 ? -8.289 3.271 3.107 1 92.12 8 THR B O 1
ATOM 1115 N N . LEU B 1 9 ? -6.73 4.227 4.375 1 90.69 9 LEU B N 1
ATOM 1116 C CA . LEU B 1 9 ? -6.199 5.141 3.375 1 90.69 9 LEU B CA 1
ATOM 1117 C C . LEU B 1 9 ? -4.738 4.824 3.066 1 90.69 9 LEU B C 1
ATOM 1119 O O . LEU B 1 9 ? -3.879 4.926 3.945 1 90.69 9 LEU B O 1
ATOM 1123 N N . THR B 1 10 ? -4.5 4.359 1.874 1 91 10 THR B N 1
ATOM 1124 C CA . THR B 1 10 ? -3.146 4.125 1.384 1 91 10 THR B CA 1
ATOM 1125 C C . THR B 1 10 ? -2.629 5.344 0.621 1 91 10 THR B C 1
ATOM 1127 O O . THR B 1 10 ? -3.281 5.82 -0.309 1 91 10 THR B O 1
ATOM 1130 N N . ILE B 1 11 ? -1.507 5.809 1.047 1 90.94 11 ILE B N 1
ATOM 1131 C CA . ILE B 1 11 ? -0.877 6.977 0.442 1 90.94 11 ILE B CA 1
ATOM 1132 C C . ILE B 1 11 ? 0.331 6.543 -0.385 1 90.94 11 ILE B C 1
ATOM 1134 O O . ILE B 1 11 ? 1.244 5.895 0.132 1 90.94 11 ILE B O 1
ATOM 1138 N N . CYS B 1 12 ? 0.333 6.785 -1.639 1 91.06 12 CYS B N 1
ATOM 1139 C CA . CYS B 1 12 ? 1.494 6.664 -2.512 1 91.06 12 CYS B CA 1
ATOM 1140 C C . CYS B 1 12 ? 2.17 8.016 -2.713 1 91.06 12 CYS B C 1
ATOM 1142 O O . CYS B 1 12 ? 1.723 8.82 -3.531 1 91.06 12 CYS B O 1
ATOM 1144 N N . ALA B 1 13 ? 3.238 8.203 -1.989 1 93 13 ALA B N 1
ATOM 1145 C CA . ALA B 1 13 ? 3.764 9.555 -1.803 1 93 13 ALA B CA 1
ATOM 1146 C C . ALA B 1 13 ? 5.016 9.773 -2.646 1 93 13 ALA B C 1
ATOM 1148 O O . ALA B 1 13 ? 5.793 8.844 -2.875 1 93 13 ALA B O 1
ATOM 1149 N N . CYS B 1 14 ? 5.141 10.977 -3.066 1 93.56 14 CYS B N 1
ATOM 1150 C CA . CYS B 1 14 ? 6.344 11.469 -3.734 1 93.56 14 CYS B CA 1
ATOM 1151 C C . CYS B 1 14 ? 7.012 12.562 -2.918 1 93.56 14 CYS B C 1
ATOM 1153 O O . CYS B 1 14 ? 6.332 13.406 -2.322 1 93.56 14 CYS B O 1
ATOM 1155 N N . ARG B 1 15 ? 8.234 12.508 -2.918 1 96.69 15 ARG B N 1
ATOM 1156 C CA . ARG B 1 15 ? 8.969 13.516 -2.166 1 96.69 15 ARG B CA 1
ATOM 1157 C C . ARG B 1 15 ? 8.906 14.867 -2.865 1 96.69 15 ARG B C 1
ATOM 1159 O O . ARG B 1 15 ? 8.68 14.938 -4.074 1 96.69 15 ARG B O 1
ATOM 1166 N N . LYS B 1 16 ? 9.117 15.938 -2.125 1 96.69 16 LYS B N 1
ATOM 1167 C CA . LYS B 1 16 ? 9.18 17.312 -2.623 1 96.69 16 LYS B CA 1
ATOM 1168 C C . LYS B 1 16 ? 10.227 17.453 -3.723 1 96.69 16 LYS B C 1
ATOM 1170 O O . LYS B 1 16 ? 11.32 16.891 -3.613 1 96.69 16 LYS B O 1
ATOM 1175 N N . ASP B 1 17 ? 9.859 18.234 -4.77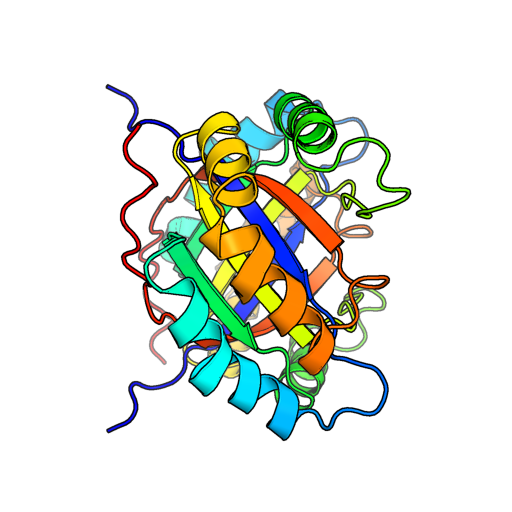7 1 96 17 ASP B N 1
ATOM 1176 C CA . ASP B 1 17 ? 10.805 18.438 -5.871 1 96 17 ASP B CA 1
ATOM 1177 C C . ASP B 1 17 ? 12.148 18.938 -5.352 1 96 17 ASP B C 1
ATOM 1179 O O . ASP B 1 17 ? 12.195 19.891 -4.559 1 96 17 ASP B O 1
ATOM 1183 N N . GLY B 1 18 ? 13.172 18.266 -5.805 1 96.62 18 GLY B N 1
ATOM 1184 C CA . GLY B 1 18 ? 14.516 18.703 -5.469 1 96.62 18 GLY B CA 1
ATOM 1185 C C . GLY B 1 18 ? 15.023 18.125 -4.16 1 96.62 18 GLY B C 1
ATOM 1186 O O . GLY B 1 18 ? 16.203 18.25 -3.842 1 96.62 18 GLY B O 1
ATOM 1187 N N . MET B 1 19 ? 14.211 17.531 -3.377 1 97.56 19 MET B N 1
ATOM 1188 C CA . MET B 1 19 ? 14.641 16.969 -2.104 1 97.56 19 MET B CA 1
ATOM 1189 C C . MET B 1 19 ? 15.414 15.68 -2.316 1 97.56 19 MET B C 1
ATOM 1191 O O . MET B 1 19 ? 15.031 14.844 -3.139 1 97.56 19 MET B O 1
ATOM 1195 N N . ASP B 1 20 ? 16.469 15.539 -1.574 1 97.75 20 ASP B N 1
ATOM 1196 C CA . ASP B 1 20 ? 17.281 14.328 -1.614 1 97.75 20 ASP B CA 1
ATOM 1197 C C . ASP B 1 20 ? 16.516 13.141 -1.036 1 97.75 20 ASP B C 1
ATOM 1199 O O . ASP B 1 20 ? 15.797 13.273 -0.041 1 97.75 20 ASP B O 1
ATOM 1203 N N . GLU B 1 21 ? 16.734 12.039 -1.638 1 96.62 21 GLU B N 1
ATOM 1204 C CA . GLU B 1 21 ? 16.016 10.828 -1.232 1 96.62 21 GLU B CA 1
ATOM 1205 C C . GLU B 1 21 ? 16.25 10.516 0.241 1 96.62 21 GLU B C 1
ATOM 1207 O O . GLU B 1 21 ? 15.305 10.266 0.99 1 96.62 21 GLU B O 1
ATOM 1212 N N . ASP B 1 22 ? 17.547 10.484 0.66 1 97 22 ASP B N 1
ATOM 1213 C CA . ASP B 1 22 ? 17.844 10.164 2.051 1 97 22 ASP B CA 1
ATOM 1214 C C . ASP B 1 22 ? 17.234 11.188 2.998 1 97 22 ASP B C 1
ATOM 1216 O O . ASP B 1 22 ? 16.703 10.828 4.059 1 97 22 ASP B O 1
ATOM 1220 N N . GLU B 1 23 ? 17.281 12.398 2.633 1 97.88 23 GLU B N 1
ATOM 1221 C CA . GLU B 1 23 ? 16.672 13.453 3.438 1 97.88 23 GLU B CA 1
ATOM 1222 C C . GLU B 1 23 ? 15.172 13.227 3.588 1 97.88 23 GLU B C 1
ATOM 1224 O O . GLU B 1 23 ? 14.617 13.383 4.68 1 97.88 23 GLU B O 1
ATOM 1229 N N . TYR B 1 24 ? 14.562 12.914 2.525 1 97.62 24 TYR B N 1
ATOM 1230 C CA . TYR B 1 24 ? 13.133 12.656 2.52 1 97.62 24 TYR B CA 1
ATOM 1231 C C . TYR B 1 24 ? 12.766 11.539 3.492 1 97.62 24 TYR B C 1
ATOM 1233 O O . TYR B 1 24 ? 11.906 11.719 4.355 1 97.62 24 TYR B O 1
ATOM 1241 N N . HIS B 1 25 ? 13.43 10.43 3.354 1 96.19 25 HIS B N 1
ATOM 1242 C CA . HIS B 1 25 ? 13.117 9.266 4.176 1 96.19 25 HIS B CA 1
ATOM 1243 C C . HIS B 1 25 ? 13.406 9.539 5.648 1 96.19 25 HIS B C 1
ATOM 1245 O O . HIS B 1 25 ? 12.641 9.125 6.52 1 96.19 25 HIS B O 1
ATOM 1251 N N . GLN B 1 26 ? 14.477 10.234 5.91 1 96 26 GLN B N 1
ATOM 1252 C CA . GLN B 1 26 ? 14.812 10.586 7.289 1 96 26 GLN B CA 1
ATOM 1253 C C . GLN B 1 26 ? 13.781 11.547 7.875 1 96 26 GLN B C 1
ATOM 1255 O O . GLN B 1 26 ? 13.367 11.398 9.023 1 96 26 GLN B O 1
ATOM 1260 N N . TYR B 1 27 ? 13.398 12.562 7.117 1 96.75 27 TYR B N 1
ATOM 1261 C CA . TYR B 1 27 ? 12.414 13.531 7.586 1 96.75 27 TYR B CA 1
ATOM 1262 C C . TYR B 1 27 ? 11.094 12.844 7.926 1 96.75 27 TYR B C 1
ATOM 1264 O O . TYR B 1 27 ? 10.5 13.109 8.969 1 96.75 27 TYR B O 1
ATOM 1272 N N . LEU B 1 28 ? 10.648 12.008 7 1 95.06 28 LEU B N 1
ATOM 1273 C CA . LEU B 1 28 ? 9.406 11.273 7.215 1 95.06 28 LEU B CA 1
ATOM 1274 C C . LEU B 1 28 ? 9.492 10.406 8.469 1 95.06 28 LEU B C 1
ATOM 1276 O O . LEU B 1 28 ? 8.602 10.453 9.32 1 95.06 28 LEU B O 1
ATOM 1280 N N . SER B 1 29 ? 10.57 9.703 8.695 1 92.88 29 SER B N 1
ATOM 1281 C CA . SER B 1 29 ? 10.727 8.727 9.773 1 92.88 29 SER B CA 1
ATOM 1282 C C . SER B 1 29 ? 10.969 9.422 11.109 1 92.88 29 SER B C 1
ATOM 1284 O O . SER B 1 29 ? 10.469 8.977 12.141 1 92.88 29 SER B O 1
ATOM 1286 N N . ASP B 1 30 ? 11.688 10.477 11.047 1 93.69 30 ASP B N 1
ATOM 1287 C CA . ASP B 1 30 ? 12.195 11.016 12.305 1 93.69 30 ASP B CA 1
ATOM 1288 C C . ASP B 1 30 ? 11.406 12.258 12.727 1 93.69 30 ASP B C 1
ATOM 1290 O O . ASP B 1 30 ? 11.398 12.617 13.906 1 93.69 30 ASP B O 1
ATOM 1294 N N . HIS B 1 31 ? 10.812 12.93 11.828 1 95.31 31 HIS B N 1
ATOM 1295 C CA . HIS B 1 31 ? 10.133 14.172 12.164 1 95.31 31 HIS B CA 1
ATOM 1296 C C . HIS B 1 31 ? 8.625 14.047 11.961 1 95.31 31 HIS B C 1
ATOM 1298 O O . HIS B 1 31 ? 7.855 14.133 12.922 1 95.31 31 HIS B O 1
ATOM 1304 N N . HIS B 1 32 ? 8.203 13.805 10.711 1 94.94 32 HIS B N 1
ATOM 1305 C CA . HIS B 1 32 ? 6.777 13.789 10.43 1 94.94 32 HIS B CA 1
ATOM 1306 C C . HIS B 1 32 ? 6.066 12.703 11.219 1 94.94 32 HIS B C 1
ATOM 1308 O O . HIS B 1 32 ? 4.934 12.891 11.672 1 94.94 32 HIS B O 1
ATOM 1314 N N . SER B 1 33 ? 6.703 11.555 11.344 1 91.25 33 SER B N 1
ATOM 1315 C CA . SER B 1 33 ? 6.098 10.445 12.078 1 91.25 33 SER B CA 1
ATOM 1316 C C . SER B 1 33 ? 5.805 10.836 13.523 1 91.25 33 SER B C 1
ATOM 1318 O O . SER B 1 33 ? 4.812 10.391 14.102 1 91.25 33 SER B O 1
ATOM 1320 N N . LYS B 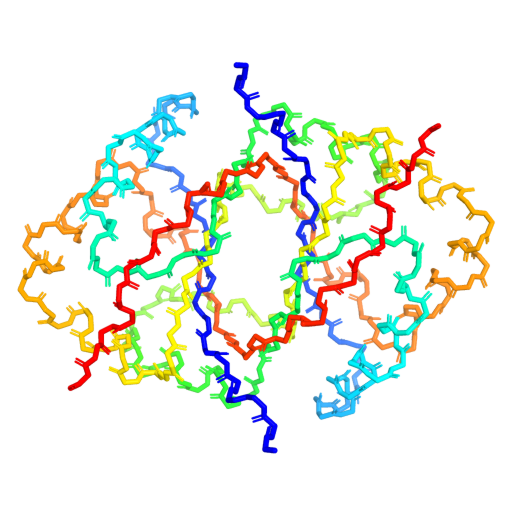1 34 ? 6.633 11.695 14.133 1 90.25 34 LYS B N 1
ATOM 1321 C CA . LYS B 1 34 ? 6.402 12.156 15.5 1 90.25 34 LYS B CA 1
ATOM 1322 C C . LYS B 1 34 ? 5.223 13.117 15.562 1 90.25 34 LYS B C 1
ATOM 1324 O O . LYS B 1 34 ? 4.445 13.094 16.516 1 90.25 34 LYS B O 1
ATOM 1329 N N . ILE B 1 35 ? 5.09 13.891 14.523 1 91.75 35 ILE B N 1
ATOM 1330 C CA . ILE B 1 35 ? 4.031 14.891 14.445 1 91.75 35 ILE B CA 1
ATOM 1331 C C . ILE B 1 35 ? 2.674 14.195 14.359 1 91.75 35 ILE B C 1
ATOM 1333 O O . ILE B 1 35 ? 1.69 14.656 14.938 1 91.75 35 ILE B O 1
ATOM 1337 N N . VAL B 1 36 ? 2.598 12.984 13.703 1 91.38 36 VAL B N 1
ATOM 1338 C CA . VAL B 1 36 ? 1.305 12.367 13.438 1 91.38 36 VAL B CA 1
ATOM 1339 C C . VAL B 1 36 ? 1.057 11.234 14.43 1 91.38 36 VAL B C 1
ATOM 1341 O O . VAL B 1 36 ? -0.004 10.609 14.414 1 91.38 36 VAL B O 1
ATOM 1344 N N . ALA B 1 37 ? 1.948 10.922 15.305 1 85.12 37 ALA B N 1
ATOM 1345 C CA . ALA B 1 37 ? 1.961 9.711 16.109 1 85.12 37 ALA B CA 1
ATOM 1346 C C . ALA B 1 37 ? 0.71 9.617 16.984 1 85.12 37 ALA B C 1
ATOM 1348 O O . ALA B 1 37 ? 0.2 8.523 17.234 1 85.12 37 ALA B O 1
ATOM 1349 N N . THR B 1 38 ? 0.167 10.695 17.375 1 82.06 38 THR B N 1
ATOM 1350 C CA . THR B 1 38 ? -0.973 10.641 18.297 1 82.06 38 THR B CA 1
ATOM 1351 C C . THR B 1 38 ? -2.273 10.93 17.547 1 82.06 38 THR B C 1
ATOM 1353 O O . THR B 1 38 ? -3.355 10.883 18.125 1 82.06 38 THR B O 1
ATOM 1356 N N . HIS B 1 39 ? -2.254 11.125 16.281 1 85.44 39 HIS B N 1
ATOM 1357 C CA . HIS B 1 39 ? -3.424 11.602 15.555 1 85.44 39 HIS B CA 1
ATOM 1358 C C . HIS B 1 39 ? -3.973 10.516 14.641 1 85.44 39 HIS B C 1
ATOM 1360 O O . HIS B 1 39 ? -5.168 10.492 14.336 1 85.44 39 HIS B O 1
ATOM 1366 N N . LEU B 1 40 ? -3.037 9.656 14.219 1 83 40 LEU B N 1
ATOM 1367 C CA . LEU B 1 40 ? -3.42 8.648 13.242 1 83 40 LEU B CA 1
ATOM 1368 C C . LEU B 1 40 ? -2.822 7.289 13.602 1 83 40 LEU B C 1
ATOM 1370 O O . LEU B 1 40 ? -1.769 7.219 14.234 1 83 40 LEU B O 1
ATOM 1374 N N . ALA B 1 41 ? -3.586 6.266 13.281 1 83.81 41 ALA B N 1
ATOM 1375 C CA . ALA B 1 41 ? -3.047 4.91 13.344 1 83.81 41 ALA B CA 1
ATOM 1376 C C . ALA B 1 41 ? -2.516 4.465 11.984 1 83.81 41 ALA B C 1
ATOM 1378 O O . ALA B 1 41 ? -3.178 4.652 10.961 1 83.81 41 ALA B O 1
ATOM 1379 N N . SER B 1 42 ? -1.308 3.953 11.992 1 87.19 42 SER B N 1
ATOM 1380 C CA . SER B 1 42 ? -0.653 3.545 10.75 1 87.19 42 SER B CA 1
ATOM 1381 C C . SER B 1 42 ? -0.195 2.092 10.82 1 87.19 42 SER B C 1
ATOM 1383 O O . SER B 1 42 ? 0.185 1.604 11.891 1 87.19 42 SER B O 1
ATOM 1385 N N . ARG B 1 43 ? -0.205 1.438 9.703 1 85.69 43 ARG B N 1
ATOM 1386 C CA . ARG B 1 43 ? 0.307 0.077 9.594 1 85.69 43 ARG B CA 1
ATOM 1387 C C . ARG B 1 43 ? 1.769 0.077 9.156 1 85.69 43 ARG B C 1
ATOM 1389 O O . ARG B 1 43 ? 2.385 -0.983 9.031 1 85.69 43 ARG B O 1
ATOM 1396 N N . GLY B 1 44 ? 2.338 1.295 9.031 1 87 44 GLY B N 1
ATOM 1397 C CA . GLY B 1 44 ? 3.75 1.38 8.695 1 87 44 GLY B CA 1
ATOM 1398 C C . GLY B 1 44 ? 4.016 2.178 7.434 1 87 44 GLY B C 1
ATOM 1399 O O . GLY B 1 44 ? 3.078 2.586 6.742 1 87 44 GLY B O 1
ATOM 1400 N N . ILE B 1 45 ? 5.277 2.379 7.215 1 91.69 45 ILE B N 1
ATOM 1401 C CA . ILE B 1 45 ? 5.797 3.104 6.059 1 91.69 45 ILE B CA 1
ATOM 1402 C C . ILE B 1 45 ? 6.664 2.176 5.215 1 91.69 45 ILE B C 1
ATOM 1404 O O . ILE B 1 45 ? 7.527 1.471 5.746 1 91.69 45 ILE B O 1
ATOM 1408 N N . THR B 1 46 ? 6.387 2.086 3.977 1 93.38 46 THR B N 1
ATOM 1409 C CA . THR B 1 46 ? 7.285 1.432 3.033 1 93.38 46 THR B CA 1
ATOM 1410 C C . THR B 1 46 ? 8.117 2.461 2.273 1 93.38 46 THR B C 1
ATOM 1412 O O . THR B 1 46 ? 7.574 3.25 1.494 1 93.38 46 THR B O 1
ATOM 1415 N N . HIS B 1 47 ? 9.414 2.414 2.512 1 95.12 47 HIS B N 1
ATOM 1416 C CA . HIS B 1 47 ? 10.328 3.33 1.843 1 95.12 47 HIS B CA 1
ATOM 1417 C C . HIS B 1 47 ? 10.844 2.74 0.532 1 95.12 47 HIS B C 1
ATOM 1419 O O . HIS B 1 47 ? 11.617 1.785 0.538 1 95.12 47 HIS B O 1
ATOM 1425 N N . ASN B 1 48 ? 10.398 3.293 -0.554 1 94.12 48 ASN B N 1
ATOM 1426 C CA . ASN B 1 48 ? 10.906 2.926 -1.869 1 94.12 48 ASN B CA 1
ATOM 1427 C C . ASN B 1 48 ? 12.141 3.744 -2.238 1 94.12 48 ASN B C 1
ATOM 1429 O O . ASN B 1 48 ? 12.023 4.879 -2.703 1 94.12 48 ASN B O 1
ATOM 1433 N N . THR B 1 49 ? 13.297 3.17 -2.064 1 93.25 49 THR B N 1
ATOM 1434 C CA . THR B 1 49 ? 14.57 3.846 -2.271 1 93.25 49 THR B CA 1
ATOM 1435 C C . THR B 1 49 ? 15.164 3.479 -3.631 1 93.25 49 THR B C 1
ATOM 1437 O O . THR B 1 49 ? 14.688 2.551 -4.289 1 93.25 49 THR B O 1
ATOM 1440 N N . THR B 1 50 ? 16.125 4.277 -4.043 1 91.12 50 THR B N 1
ATOM 1441 C CA . THR B 1 50 ? 16.875 3.93 -5.246 1 91.12 50 THR B CA 1
ATOM 1442 C C . THR B 1 50 ? 17.359 2.484 -5.18 1 91.12 50 THR B C 1
ATOM 1444 O O . THR B 1 50 ? 17.297 1.759 -6.176 1 91.12 50 THR B O 1
ATOM 1447 N N . GLU B 1 51 ? 17.781 2.053 -3.984 1 89.81 51 GLU B N 1
ATOM 1448 C CA . GLU B 1 51 ? 18.25 0.684 -3.795 1 89.81 51 GLU B CA 1
ATOM 1449 C C . GLU B 1 51 ? 17.141 -0.325 -4.066 1 89.81 51 GLU B C 1
ATOM 1451 O O . GLU B 1 51 ? 17.328 -1.289 -4.809 1 89.81 51 GLU B O 1
ATOM 1456 N N . THR B 1 52 ? 15.992 -0.123 -3.494 1 90.31 52 THR B N 1
ATOM 1457 C CA . THR B 1 52 ? 14.906 -1.084 -3.646 1 90.31 52 THR B CA 1
ATOM 1458 C C . THR B 1 52 ? 14.367 -1.064 -5.074 1 90.31 52 THR B C 1
ATOM 1460 O O . THR B 1 52 ? 13.938 -2.096 -5.594 1 90.31 52 THR B O 1
ATOM 1463 N N . LYS B 1 53 ? 14.391 0.063 -5.738 1 85.88 53 LYS B N 1
ATOM 1464 C CA . LYS B 1 53 ? 14.008 0.143 -7.145 1 85.88 53 LYS B CA 1
ATOM 1465 C C . LYS B 1 53 ? 14.93 -0.706 -8.016 1 85.88 53 LYS B C 1
ATOM 1467 O O . LYS B 1 53 ? 14.484 -1.356 -8.961 1 85.88 53 LYS B O 1
ATOM 1472 N N . LYS B 1 54 ? 16.156 -0.707 -7.695 1 84.31 54 LYS B N 1
ATOM 1473 C CA . LYS B 1 54 ? 17.125 -1.534 -8.422 1 84.31 54 LYS B CA 1
ATOM 1474 C C . LYS B 1 54 ? 16.859 -3.018 -8.18 1 84.31 54 LYS B C 1
ATOM 1476 O O . LYS B 1 54 ? 17.016 -3.838 -9.086 1 84.31 54 LYS B O 1
ATOM 1481 N N . MET B 1 55 ? 16.469 -3.332 -6.969 1 83.94 55 MET B N 1
ATOM 1482 C CA . MET B 1 55 ? 16.188 -4.719 -6.613 1 83.94 55 MET B CA 1
ATOM 1483 C C . MET B 1 55 ? 15.008 -5.258 -7.41 1 83.94 55 MET B C 1
ATOM 1485 O O . MET B 1 55 ? 14.953 -6.445 -7.73 1 83.94 55 MET B O 1
ATOM 1489 N N . MET B 1 56 ? 14.102 -4.41 -7.727 1 79.44 56 MET B N 1
ATOM 1490 C CA . MET B 1 56 ? 12.93 -4.801 -8.5 1 79.44 56 MET B CA 1
ATOM 1491 C C . MET B 1 56 ? 13.336 -5.387 -9.852 1 79.44 56 MET B C 1
ATOM 1493 O O . MET B 1 56 ? 12.711 -6.332 -10.336 1 79.44 56 MET B O 1
ATOM 1497 N N . SER B 1 57 ? 14.32 -4.816 -10.453 1 75 57 SER B N 1
ATOM 1498 C CA . SER B 1 57 ? 14.805 -5.332 -11.734 1 75 57 SER B CA 1
ATOM 1499 C C . SER B 1 57 ? 15.305 -6.766 -11.602 1 75 57 SER B C 1
ATOM 1501 O O . SER B 1 57 ? 15.273 -7.531 -12.562 1 75 57 SER B O 1
ATOM 1503 N N . GLN B 1 58 ? 15.766 -7.145 -10.383 1 76.44 58 GLN B N 1
ATOM 1504 C CA . GLN B 1 58 ? 16.234 -8.508 -10.133 1 76.44 58 GLN B CA 1
ATOM 1505 C C . GLN B 1 58 ? 15.062 -9.477 -10.047 1 76.44 58 GLN B C 1
ATOM 1507 O O . GLN B 1 58 ? 15.211 -10.664 -10.344 1 76.44 58 GLN B O 1
ATOM 1512 N N . ILE B 1 59 ?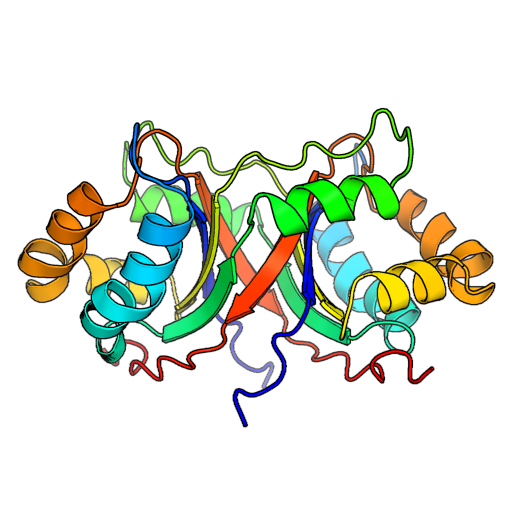 13.992 -9.039 -9.562 1 75.88 59 ILE B N 1
ATOM 1513 C CA . ILE B 1 59 ? 12.805 -9.852 -9.344 1 75.88 59 ILE B CA 1
ATOM 1514 C C . ILE B 1 59 ? 12.086 -10.086 -10.664 1 75.88 59 ILE B C 1
ATOM 1516 O O . ILE B 1 59 ? 11.695 -11.219 -10.977 1 75.88 59 ILE B O 1
ATOM 1520 N N . PHE B 1 60 ? 11.828 -9.109 -11.469 1 72.12 60 PHE B N 1
ATOM 1521 C CA . PHE B 1 60 ? 10.953 -9.211 -12.633 1 72.12 60 PHE B CA 1
ATOM 1522 C C . PHE B 1 60 ? 11.758 -9.195 -13.922 1 72.12 60 PHE B C 1
ATOM 1524 O O . PHE B 1 60 ? 11.219 -9.438 -15.008 1 72.12 60 PHE B O 1
ATOM 1531 N N . GLY B 1 61 ? 13.07 -9.539 -13.906 1 59.72 61 GLY B N 1
ATOM 1532 C CA . GLY B 1 61 ? 13.852 -9.453 -15.133 1 59.72 61 GLY B CA 1
ATOM 1533 C C . GLY B 1 61 ? 13.445 -8.281 -16.016 1 59.72 61 GLY B C 1
ATOM 1534 O O . GLY B 1 61 ? 13.32 -7.152 -15.539 1 59.72 61 GLY B O 1
ATOM 1535 N N . ASN B 1 62 ? 13.352 -8.742 -17.641 1 50.47 62 ASN B N 1
ATOM 1536 C CA . ASN B 1 62 ? 12.883 -7.836 -18.688 1 50.47 62 ASN B CA 1
ATOM 1537 C C . ASN B 1 62 ? 11.375 -7.605 -18.594 1 50.47 62 ASN B C 1
ATOM 1539 O O . ASN B 1 62 ? 10.68 -7.605 -19.594 1 50.47 62 ASN B O 1
ATOM 1543 N N . PHE B 1 63 ? 10.797 -8.211 -17.844 1 47.91 63 PHE B N 1
ATOM 1544 C CA . PHE B 1 63 ? 9.352 -8 -17.891 1 47.91 63 PHE B CA 1
ATOM 1545 C C . PHE B 1 63 ? 9.023 -6.586 -18.359 1 47.91 63 PHE B C 1
ATOM 1547 O O . PHE B 1 63 ? 9.641 -5.621 -17.891 1 47.91 63 PHE B O 1
ATOM 1554 N N . PRO B 1 64 ? 8.703 -6.5 -19.781 1 44.88 64 PRO B N 1
ATOM 1555 C CA . PRO B 1 64 ? 8.148 -5.18 -20.109 1 44.88 64 PRO B CA 1
ATOM 1556 C C . PRO B 1 64 ? 7.598 -4.461 -18.875 1 44.88 64 PRO B C 1
ATOM 1558 O O . PRO B 1 64 ? 6.934 -3.43 -19.016 1 44.88 64 PRO B O 1
ATOM 1561 N N . GLU B 1 65 ? 7.449 -5.207 -18.047 1 43.59 65 GLU B N 1
ATOM 1562 C CA . GLU B 1 65 ? 6.57 -5.289 -16.891 1 43.59 65 GLU B CA 1
ATOM 1563 C C . GLU B 1 65 ? 6.473 -3.943 -16.172 1 43.59 65 GLU B C 1
ATOM 1565 O O . GLU B 1 65 ? 5.391 -3.361 -16.078 1 43.59 65 GLU B O 1
ATOM 1570 N N . GLY B 1 66 ? 6.43 -4.039 -14.719 1 45.56 66 GLY B N 1
ATOM 1571 C CA . GLY B 1 66 ? 5.719 -3.428 -13.609 1 45.56 66 GLY B CA 1
ATOM 1572 C C . GLY B 1 66 ? 6.121 -1.986 -13.359 1 45.56 66 GLY B C 1
ATOM 1573 O O . GLY B 1 66 ? 7.285 -1.623 -13.531 1 45.56 66 GLY B O 1
ATOM 1574 N N . GLN B 1 67 ? 5.348 -1.241 -13.883 1 50.34 67 GLN B N 1
ATOM 1575 C CA . GLN B 1 67 ? 5.141 0.161 -13.531 1 50.34 67 GLN B CA 1
ATOM 1576 C C . GLN B 1 67 ? 5.598 0.448 -12.109 1 50.34 67 GLN B C 1
ATOM 1578 O O . GLN B 1 67 ? 4.871 0.178 -11.148 1 50.34 67 GLN B O 1
ATOM 1583 N N . THR B 1 68 ? 6.793 -0.05 -11.828 1 54.97 68 THR B N 1
ATOM 1584 C CA . THR B 1 68 ? 7.273 0.478 -10.555 1 54.97 68 THR B CA 1
ATOM 1585 C C . THR B 1 68 ? 6.898 1.948 -10.398 1 54.97 68 THR B C 1
ATOM 1587 O O . THR B 1 68 ? 7.148 2.756 -11.297 1 54.97 68 THR B O 1
ATOM 1590 N N . ALA B 1 69 ? 5.77 2.051 -9.812 1 61.12 69 ALA B N 1
ATOM 1591 C CA . ALA B 1 69 ? 5.434 3.453 -9.578 1 61.12 69 ALA B CA 1
ATOM 1592 C C . ALA B 1 69 ? 6.578 4.188 -8.883 1 61.12 69 ALA B C 1
ATOM 1594 O O . ALA B 1 69 ? 7.242 3.625 -8.008 1 61.12 69 ALA B O 1
ATOM 1595 N N . GLY B 1 70 ? 7.148 5.172 -9.547 1 77.25 70 GLY B N 1
ATOM 1596 C CA . GLY B 1 70 ? 8.195 6.066 -9.07 1 77.25 70 GLY B CA 1
ATOM 1597 C C . GLY B 1 70 ? 7.836 6.766 -7.777 1 77.25 70 GLY B C 1
ATOM 1598 O O . GLY B 1 70 ? 8.297 7.883 -7.52 1 77.25 70 GLY B O 1
ATOM 1599 N N . TYR B 1 71 ? 7.031 6.055 -6.902 1 90.12 71 TYR B N 1
ATOM 1600 C CA . TYR B 1 71 ? 6.711 6.672 -5.617 1 90.12 71 TYR B CA 1
ATOM 1601 C C . TYR B 1 71 ? 7.859 6.5 -4.629 1 90.12 71 TYR B C 1
ATOM 1603 O O . TYR B 1 71 ? 8.617 5.527 -4.711 1 90.12 71 TYR B O 1
ATOM 1611 N N . ASP B 1 72 ? 7.945 7.426 -3.752 1 94.81 72 ASP B N 1
ATOM 1612 C CA . ASP B 1 72 ? 9.047 7.402 -2.793 1 94.81 72 ASP B CA 1
ATOM 1613 C C . ASP B 1 72 ? 8.656 6.648 -1.526 1 94.81 72 ASP B C 1
ATOM 1615 O O . ASP B 1 72 ? 9.516 6.094 -0.836 1 94.81 72 ASP B O 1
ATOM 1619 N N . CYS B 1 73 ? 7.363 6.621 -1.273 1 94.38 73 CYS B N 1
ATOM 1620 C CA . CYS B 1 73 ? 6.902 5.988 -0.043 1 94.38 73 CYS B CA 1
ATOM 1621 C C . CYS B 1 73 ? 5.461 5.516 -0.179 1 94.38 73 CYS B C 1
ATOM 1623 O O . CYS B 1 73 ? 4.68 6.098 -0.938 1 94.38 73 CYS B O 1
ATOM 1625 N N . PHE B 1 74 ? 5.145 4.414 0.542 1 92.44 74 PHE B N 1
ATOM 1626 C CA . PHE B 1 74 ? 3.783 3.934 0.746 1 92.44 74 PHE B CA 1
ATOM 1627 C C . PHE B 1 74 ? 3.426 3.93 2.227 1 92.44 74 PHE B C 1
ATOM 1629 O O . PHE B 1 74 ? 4.172 3.395 3.049 1 92.44 74 PHE B O 1
ATOM 1636 N N . ILE B 1 75 ? 2.334 4.57 2.555 1 92.75 75 ILE B N 1
ATOM 1637 C CA . ILE B 1 75 ? 1.864 4.625 3.936 1 92.75 75 ILE B CA 1
ATOM 1638 C C . ILE B 1 75 ? 0.41 4.164 4.004 1 92.75 75 ILE B C 1
ATOM 1640 O O . ILE B 1 75 ? -0.406 4.535 3.158 1 92.75 75 ILE B O 1
ATOM 1644 N N . GLN B 1 76 ? 0.15 3.342 4.965 1 91.19 76 GLN B N 1
ATOM 1645 C CA . GLN B 1 76 ? -1.233 2.932 5.176 1 91.19 76 GLN B CA 1
ATOM 1646 C C . GLN B 1 76 ? -1.731 3.361 6.551 1 91.19 76 GLN B C 1
ATOM 1648 O O . GLN B 1 76 ? -1.193 2.932 7.574 1 91.19 76 GLN B O 1
ATOM 1653 N N . ILE B 1 77 ? -2.727 4.211 6.523 1 91.38 77 ILE B N 1
ATOM 1654 C CA . ILE B 1 77 ? -3.381 4.648 7.75 1 91.38 77 ILE B CA 1
ATOM 1655 C C . ILE B 1 77 ? -4.723 3.938 7.902 1 91.38 77 ILE B C 1
ATOM 1657 O O . ILE B 1 77 ? -5.43 3.717 6.914 1 91.38 77 ILE B O 1
ATOM 1661 N N . VAL B 1 78 ? -5.074 3.66 9.141 1 91.19 78 VAL B N 1
ATOM 1662 C CA . VAL B 1 78 ? -6.254 2.836 9.391 1 91.19 78 VAL B CA 1
ATOM 1663 C C . VAL B 1 78 ? -7.258 3.611 10.234 1 91.19 78 VAL B C 1
ATOM 1665 O O . VAL B 1 78 ? -6.875 4.328 11.164 1 91.19 78 VAL B O 1
ATOM 1668 N N . PHE B 1 79 ? -8.531 3.402 9.867 1 89.38 79 PHE B N 1
ATOM 1669 C CA . PHE B 1 79 ? -9.656 4.02 10.555 1 89.38 79 PHE B CA 1
ATOM 1670 C C . PHE B 1 79 ? -10.781 3.012 10.758 1 89.38 79 PHE B C 1
ATOM 1672 O O . PHE B 1 79 ? -10.859 2.01 10.039 1 89.38 79 PHE B O 1
ATOM 1679 N N . LYS B 1 80 ? -11.641 3.344 11.695 1 89.12 80 LYS B N 1
ATOM 1680 C CA . LYS B 1 80 ? -12.828 2.512 11.867 1 89.12 80 LYS B CA 1
ATOM 1681 C C . LYS B 1 80 ? -13.797 2.689 10.703 1 89.12 80 LYS B C 1
ATOM 1683 O O . LYS B 1 80 ? -14.438 1.729 10.273 1 89.12 80 LYS B O 1
ATOM 1688 N N . ASP B 1 81 ? -13.93 3.949 10.32 1 87.69 81 ASP B N 1
ATOM 1689 C CA . ASP B 1 81 ? -14.773 4.285 9.18 1 87.69 81 ASP B CA 1
ATOM 1690 C C . ASP B 1 81 ? -14.352 5.617 8.555 1 87.69 81 ASP B C 1
ATOM 1692 O O . ASP B 1 81 ? -13.398 6.25 9.016 1 87.69 81 ASP B O 1
ATOM 1696 N N . VAL B 1 82 ? -15 5.949 7.461 1 86.69 82 VAL B N 1
ATOM 1697 C CA . VAL B 1 82 ? -14.648 7.148 6.707 1 86.69 82 VAL B CA 1
ATOM 1698 C C . VAL B 1 82 ? -14.875 8.383 7.574 1 86.69 82 VAL B C 1
ATOM 1700 O O . VAL B 1 82 ? -14.156 9.375 7.445 1 86.69 82 VAL B O 1
ATOM 1703 N N . GLN B 1 83 ? -15.836 8.383 8.492 1 87.94 83 GLN B N 1
ATOM 1704 C CA . GLN B 1 83 ? -16.125 9.539 9.336 1 87.94 83 GLN B CA 1
ATOM 1705 C C . GLN B 1 83 ? -14.977 9.82 10.297 1 87.94 83 GLN B C 1
ATOM 1707 O O . GLN B 1 83 ? -14.703 10.977 10.625 1 87.94 83 GLN B O 1
ATOM 1712 N N . ASP B 1 84 ? -14.328 8.781 10.703 1 87.69 84 ASP B N 1
ATOM 1713 C CA . ASP B 1 84 ? -13.156 8.953 11.562 1 87.69 84 ASP B CA 1
ATOM 1714 C C . ASP B 1 84 ? -12.062 9.742 10.836 1 87.69 84 ASP B C 1
ATOM 1716 O O . ASP B 1 84 ? -11.414 10.602 11.438 1 87.69 84 ASP B O 1
ATOM 1720 N N . TYR B 1 85 ? -11.891 9.477 9.633 1 86.19 85 TYR B N 1
ATOM 1721 C CA . TYR B 1 85 ? -10.906 10.211 8.844 1 86.19 85 TYR B CA 1
ATOM 1722 C C . TYR B 1 85 ? -11.312 11.672 8.695 1 86.19 85 TYR B C 1
ATOM 1724 O O . TYR B 1 85 ? -10.477 12.57 8.82 1 86.19 85 TYR B O 1
ATOM 1732 N N . ILE B 1 86 ? -12.539 11.844 8.359 1 86.31 86 ILE B N 1
ATOM 1733 C CA . ILE B 1 86 ? -13.039 13.203 8.18 1 86.31 86 ILE B CA 1
ATOM 1734 C C . ILE B 1 86 ? -12.859 13.992 9.477 1 86.31 86 ILE B C 1
ATOM 1736 O O . ILE B 1 86 ? -12.406 15.141 9.453 1 86.31 86 ILE B O 1
ATOM 1740 N N . ARG B 1 87 ? -13.102 13.398 10.602 1 89.38 87 ARG B N 1
ATOM 1741 C CA . ARG B 1 87 ? -12.914 14.047 11.891 1 89.38 87 ARG B CA 1
ATOM 1742 C C . ARG B 1 87 ? -11.445 14.367 12.141 1 89.38 87 ARG B C 1
ATOM 1744 O O . ARG B 1 87 ? -11.117 15.43 12.664 1 89.38 87 ARG B O 1
ATOM 1751 N N . ALA B 1 88 ? -10.594 13.438 11.75 1 86.81 88 ALA B N 1
ATOM 1752 C CA . ALA B 1 88 ? -9.164 13.656 11.922 1 86.81 88 ALA B CA 1
ATOM 1753 C C . ALA B 1 88 ? -8.695 14.852 11.094 1 86.81 88 ALA B C 1
ATOM 1755 O O . ALA B 1 88 ? -7.875 15.656 11.562 1 86.81 88 ALA B O 1
ATOM 1756 N N . LYS B 1 89 ? -9.219 14.961 9.945 1 86.88 89 LYS B N 1
ATOM 1757 C CA . LYS B 1 89 ? -8.828 16.047 9.055 1 86.88 89 LYS B CA 1
ATOM 1758 C C . LYS B 1 89 ? -9.391 17.375 9.531 1 86.88 89 LYS B C 1
ATOM 1760 O O . LYS B 1 89 ? -8.82 18.438 9.258 1 86.88 89 LYS B O 1
ATOM 1765 N N . ASP B 1 90 ? -10.484 17.281 10.25 1 88.88 90 ASP B N 1
ATOM 1766 C CA . ASP B 1 90 ? -11.133 18.5 10.727 1 88.88 90 ASP B CA 1
ATOM 1767 C C . ASP B 1 90 ? -10.555 18.938 12.07 1 88.88 90 ASP B C 1
ATOM 1769 O O . ASP B 1 90 ? -10.852 20.031 12.555 1 88.88 90 ASP B O 1
ATOM 1773 N N . ASP B 1 91 ? -9.789 18.156 12.648 1 91.12 91 ASP B N 1
ATOM 1774 C CA . ASP B 1 91 ? -9.125 18.484 13.906 1 91.12 91 ASP B CA 1
ATOM 1775 C C . ASP B 1 91 ? -8.18 19.672 13.727 1 91.12 91 ASP B C 1
ATOM 1777 O O . ASP B 1 91 ? -7.422 19.719 12.758 1 91.12 91 ASP B O 1
ATOM 1781 N N . PRO B 1 92 ? -8.188 20.609 14.672 1 94.88 92 PRO B N 1
ATOM 1782 C CA . PRO B 1 92 ? -7.312 21.781 14.562 1 94.88 92 PRO B CA 1
ATOM 1783 C C . PRO B 1 92 ? -5.836 21.391 14.469 1 94.88 92 PRO B C 1
ATOM 1785 O O . PRO B 1 92 ? -5.062 22.078 13.789 1 94.88 92 PRO B O 1
ATOM 1788 N N . TYR B 1 93 ? -5.477 20.391 15.18 1 94.12 93 TYR B N 1
ATOM 1789 C CA . TYR B 1 93 ? -4.078 19.969 15.109 1 94.12 93 TYR B CA 1
ATOM 1790 C C . TYR B 1 93 ? -3.703 19.531 13.703 1 94.12 93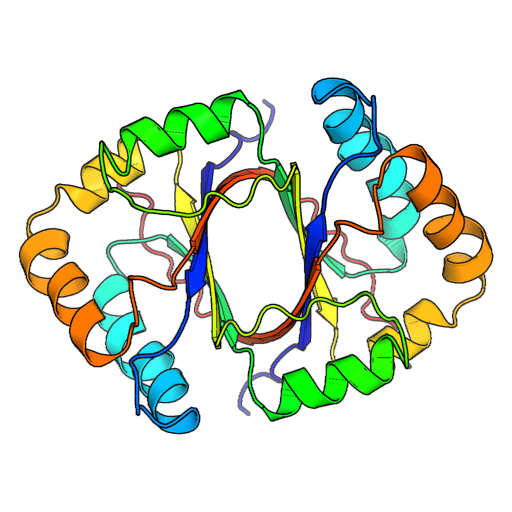 TYR B C 1
ATOM 1792 O O . TYR B 1 93 ? -2.59 19.797 13.242 1 94.12 93 TYR B O 1
ATOM 1800 N N . TYR B 1 94 ? -4.539 18.828 13 1 92.75 94 TYR B N 1
ATOM 1801 C CA . TYR B 1 94 ? -4.281 18.453 11.617 1 92.75 94 TYR B CA 1
ATOM 1802 C C . TYR B 1 94 ? -4.094 19.688 10.742 1 92.75 94 TYR B C 1
ATOM 1804 O O . TYR B 1 94 ? -3.092 19.812 10.031 1 92.75 94 TYR B O 1
ATOM 1812 N N . LYS B 1 95 ? -5.004 20.656 10.812 1 93.12 95 LYS B N 1
ATOM 1813 C CA . LYS B 1 95 ? -5.027 21.812 9.938 1 93.12 95 LYS B CA 1
ATOM 1814 C C . LYS B 1 95 ? -3.859 22.75 10.234 1 93.12 95 LYS B C 1
ATOM 1816 O O . LYS B 1 95 ? -3.293 23.359 9.32 1 93.12 95 LYS B O 1
ATOM 1821 N N . GLU B 1 96 ? -3.441 22.75 11.477 1 96.44 96 GLU B N 1
ATOM 1822 C CA . GLU B 1 96 ? -2.471 23.766 11.875 1 96.44 96 GLU B CA 1
ATOM 1823 C C . GLU B 1 96 ? -1.059 23.188 11.93 1 96.44 96 GLU B C 1
ATOM 1825 O O . GLU B 1 96 ? -0.077 23.922 11.852 1 96.44 96 GLU B O 1
ATOM 1830 N N . VAL B 1 97 ? -0.982 21.891 12.094 1 95.81 97 VAL B N 1
ATOM 1831 C CA . VAL B 1 97 ? 0.341 21.328 12.328 1 95.81 97 VAL B CA 1
ATOM 1832 C C . VAL B 1 97 ? 0.652 20.281 11.25 1 95.81 97 VAL B C 1
ATOM 1834 O O . VAL B 1 97 ? 1.66 20.391 10.547 1 95.81 97 VAL B O 1
ATOM 1837 N N . ILE B 1 98 ? -0.174 19.312 11.008 1 94.12 98 ILE B N 1
ATOM 1838 C CA . ILE B 1 98 ? 0.122 18.172 10.148 1 94.12 98 ILE B CA 1
ATOM 1839 C C . ILE B 1 98 ? 0.103 18.609 8.688 1 94.12 98 ILE B C 1
ATOM 1841 O O . ILE B 1 98 ? 1.064 18.391 7.945 1 94.12 98 ILE B O 1
ATOM 1845 N N . LEU B 1 99 ? -0.947 19.312 8.273 1 93.19 99 LEU B N 1
ATOM 1846 C CA . LEU B 1 99 ? -1.121 19.703 6.879 1 93.19 99 LEU B CA 1
ATOM 1847 C C . LEU B 1 99 ? 0.006 20.625 6.43 1 93.19 99 LEU B C 1
ATOM 1849 O O . LEU B 1 99 ? 0.651 20.375 5.406 1 93.19 99 LEU B O 1
ATOM 1853 N N . PRO B 1 100 ? 0.375 21.688 7.195 1 95.75 100 PRO B N 1
ATOM 1854 C CA . PRO B 1 100 ? 1.479 22.547 6.762 1 95.75 100 PRO B CA 1
ATOM 1855 C C . PRO B 1 100 ? 2.816 21.812 6.719 1 95.75 100 PRO B C 1
ATOM 1857 O O . PRO B 1 100 ? 3.686 22.156 5.91 1 95.75 100 PRO B O 1
ATOM 1860 N N . ASP B 1 101 ? 2.973 20.828 7.539 1 96.38 101 ASP B N 1
ATOM 1861 C CA . ASP B 1 101 ? 4.23 20.094 7.586 1 96.38 101 ASP B CA 1
ATOM 1862 C C . ASP B 1 101 ? 4.484 19.359 6.27 1 96.38 101 ASP B C 1
ATOM 1864 O O . ASP B 1 101 ? 5.633 19.109 5.902 1 96.38 101 ASP B O 1
ATOM 1868 N N . HIS B 1 102 ? 3.434 18.984 5.512 1 95.44 102 HIS B N 1
ATOM 1869 C CA . HIS B 1 102 ? 3.564 18.25 4.262 1 95.44 102 HIS B CA 1
ATOM 1870 C C . HIS B 1 102 ? 4.352 19.047 3.227 1 95.44 102 HIS B C 1
ATOM 1872 O O . HIS B 1 102 ? 5.035 18.469 2.379 1 95.44 102 HIS B O 1
ATOM 1878 N N . THR B 1 103 ? 4.355 20.344 3.309 1 95.5 103 THR B N 1
ATOM 1879 C CA . THR B 1 103 ? 5.016 21.188 2.316 1 95.5 103 THR B CA 1
ATOM 1880 C C . THR B 1 103 ? 6.535 21.062 2.432 1 95.5 103 THR B C 1
ATOM 1882 O O . THR B 1 103 ? 7.266 21.453 1.516 1 95.5 103 THR B O 1
ATOM 1885 N N . HIS B 1 104 ? 6.996 20.516 3.502 1 97.25 104 HIS B N 1
ATOM 1886 C CA . HIS B 1 104 ? 8.43 20.453 3.725 1 97.25 104 HIS B CA 1
ATOM 1887 C C . HIS B 1 104 ? 9.031 19.203 3.064 1 97.25 104 HIS B C 1
ATOM 1889 O O . HIS B 1 104 ? 10.242 19.141 2.834 1 97.25 104 HIS B O 1
ATOM 1895 N N . PHE B 1 105 ? 8.195 18.219 2.74 1 97.75 105 PHE B N 1
ATOM 1896 C CA . PHE B 1 105 ? 8.82 16.984 2.285 1 97.75 105 PHE B CA 1
ATOM 1897 C C . PHE B 1 105 ? 8.016 16.359 1.151 1 97.75 105 PHE B C 1
ATOM 1899 O O . PHE B 1 105 ? 8.516 15.484 0.439 1 97.75 105 PHE B O 1
ATOM 1906 N N . ALA B 1 106 ? 6.777 16.766 0.981 1 95.81 106 ALA B N 1
ATOM 1907 C CA . ALA B 1 106 ? 5.898 16.016 0.088 1 95.81 106 ALA B CA 1
ATOM 1908 C C . ALA B 1 106 ? 5.594 16.812 -1.178 1 95.81 106 ALA B C 1
ATOM 1910 O O . ALA B 1 106 ? 5.426 18.031 -1.126 1 95.81 106 ALA B O 1
ATOM 1911 N N . ASN B 1 107 ? 5.582 16.172 -2.32 1 93.88 107 ASN B N 1
ATOM 1912 C CA . ASN B 1 107 ? 4.926 16.672 -3.525 1 93.88 107 ASN B CA 1
ATOM 1913 C C . ASN B 1 107 ? 3.475 16.219 -3.605 1 93.88 107 ASN B C 1
ATOM 1915 O O . ASN B 1 107 ? 3.188 15.133 -4.105 1 93.88 107 ASN B O 1
ATOM 1919 N N . THR B 1 108 ? 2.576 16.969 -3.115 1 86.88 108 THR B N 1
ATOM 1920 C CA . THR B 1 108 ? 1.18 16.578 -2.945 1 86.88 108 THR B CA 1
ATOM 1921 C C . THR B 1 108 ? 0.49 16.422 -4.297 1 86.88 108 THR B C 1
ATOM 1923 O O . THR B 1 108 ? -0.46 15.656 -4.434 1 86.88 108 THR B O 1
ATOM 1926 N N . GLU B 1 109 ? 1 17.062 -5.352 1 85.25 109 GLU B N 1
ATOM 1927 C CA . GLU B 1 109 ? 0.408 17 -6.684 1 85.25 109 GLU B CA 1
ATOM 1928 C C . GLU B 1 109 ? 0.636 15.625 -7.316 1 85.25 109 GLU B C 1
ATOM 1930 O O . GLU B 1 109 ? -0.131 15.195 -8.18 1 85.25 109 GLU B O 1
ATOM 1935 N N . LYS B 1 110 ? 1.659 15.008 -6.832 1 86.38 110 LYS B N 1
ATOM 1936 C CA . LYS B 1 110 ? 2.01 13.719 -7.418 1 86.38 110 LYS B CA 1
ATOM 1937 C C . LYS B 1 110 ? 1.605 12.57 -6.5 1 86.38 110 LYS B C 1
ATOM 1939 O O . LYS B 1 110 ? 1.784 11.398 -6.844 1 86.38 110 LYS B O 1
ATOM 1944 N N . THR B 1 111 ? 1.153 12.906 -5.367 1 87.25 111 THR B N 1
ATOM 1945 C CA . THR B 1 111 ? 0.729 11.898 -4.402 1 87.25 111 THR B CA 1
ATOM 1946 C C . THR B 1 111 ? -0.645 11.344 -4.773 1 87.25 111 THR B C 1
ATOM 1948 O O . THR B 1 111 ? -1.542 12.094 -5.152 1 87.25 111 THR B O 1
ATOM 1951 N N . PHE B 1 112 ? -0.684 10.055 -4.621 1 83.62 112 PHE B N 1
ATOM 1952 C CA . PHE B 1 112 ? -1.956 9.398 -4.895 1 83.62 112 PHE B CA 1
ATOM 1953 C C . PHE B 1 112 ? -2.494 8.719 -3.643 1 83.62 112 PHE B C 1
ATOM 1955 O O . PHE B 1 112 ? -1.722 8.281 -2.787 1 83.62 112 PHE B O 1
ATOM 1962 N N . PHE B 1 113 ? -3.879 8.633 -3.648 1 86.12 113 PHE B N 1
ATOM 1963 C CA . PHE B 1 113 ? -4.566 8.039 -2.508 1 86.12 113 PHE B CA 1
ATOM 1964 C C . PHE B 1 113 ? -5.504 6.922 -2.963 1 86.12 113 PHE B C 1
ATOM 1966 O O . PHE B 1 113 ? -6.164 7.043 -3.996 1 86.12 113 PHE B O 1
ATOM 1973 N N . VAL B 1 114 ? -5.508 5.898 -2.16 1 86.75 114 VAL B N 1
ATOM 1974 C CA . VAL B 1 114 ? -6.441 4.801 -2.408 1 86.75 114 VAL B CA 1
ATOM 1975 C C . VAL B 1 114 ? -7.082 4.359 -1.095 1 86.75 114 VAL B C 1
ATOM 1977 O O . VAL B 1 114 ? -6.391 4.164 -0.094 1 86.75 114 VAL B O 1
ATOM 1980 N N . THR B 1 115 ? -8.398 4.191 -1.128 1 90.12 115 THR B N 1
ATOM 1981 C CA . THR B 1 115 ? -9.086 3.684 0.053 1 90.12 115 THR B CA 1
ATOM 1982 C C . THR B 1 115 ? -9.516 2.232 -0.15 1 90.12 115 THR B C 1
ATOM 1984 O O . THR B 1 115 ? -9.57 1.75 -1.283 1 90.12 115 THR B O 1
ATOM 1987 N N . GLY B 1 116 ? -9.781 1.615 0.977 1 92.25 116 GLY B N 1
ATOM 1988 C CA . GLY B 1 116 ? -10.242 0.239 0.896 1 92.25 116 GLY B CA 1
ATOM 1989 C C . GLY B 1 116 ? -10.555 -0.367 2.252 1 92.25 116 GLY B C 1
ATOM 1990 O O . GLY B 1 116 ? -10.219 0.212 3.287 1 92.25 116 GLY B O 1
ATOM 1991 N N . TRP B 1 117 ? -11.203 -1.507 2.123 1 93.5 117 TRP B N 1
ATOM 1992 C CA . TRP B 1 117 ? -11.438 -2.311 3.316 1 93.5 117 TRP B CA 1
ATOM 1993 C C . TRP B 1 117 ? -10.273 -3.254 3.582 1 93.5 117 TRP B C 1
ATOM 1995 O O . TRP B 1 117 ? -9.836 -3.979 2.684 1 93.5 117 TRP B O 1
ATOM 2005 N N . LEU B 1 118 ? -9.805 -3.248 4.828 1 92.62 118 LEU B N 1
ATOM 2006 C CA . LEU B 1 118 ? -8.641 -4.043 5.191 1 92.62 118 LEU B CA 1
ATOM 2007 C C . LEU B 1 118 ? -9.047 -5.453 5.598 1 92.62 118 LEU B C 1
ATOM 2009 O O . LEU B 1 118 ? -9.945 -5.633 6.418 1 92.62 118 LEU B O 1
ATOM 2013 N N . GLU B 1 119 ? -8.477 -6.398 4.953 1 90.5 119 GLU B N 1
ATOM 2014 C CA . GLU B 1 119 ? -8.555 -7.801 5.348 1 90.5 119 GLU B CA 1
ATOM 2015 C C . GLU B 1 119 ? -7.188 -8.328 5.789 1 90.5 119 GLU B C 1
ATOM 2017 O O . GLU B 1 119 ? -6.25 -8.375 4.988 1 90.5 119 GLU B O 1
ATOM 2022 N N . THR B 1 120 ? -6.965 -8.617 7.031 1 79.31 120 THR B N 1
ATOM 2023 C CA . THR B 1 120 ? -5.648 -8.969 7.551 1 79.31 120 THR B CA 1
ATOM 2024 C C . THR B 1 120 ? -5.523 -10.484 7.715 1 79.31 120 THR B C 1
ATOM 2026 O O . THR B 1 120 ? -6.051 -11.055 8.672 1 79.31 120 THR B O 1
ATOM 2029 N N . HIS B 1 121 ? -6.027 -11.227 6.949 1 57.56 121 HIS B N 1
ATOM 2030 C CA . HIS B 1 121 ? -5.656 -12.617 7.191 1 57.56 121 HIS B CA 1
ATOM 2031 C C . HIS B 1 121 ? -4.141 -12.773 7.273 1 57.56 121 HIS B C 1
ATOM 2033 O O . HIS B 1 121 ? -3.42 -12.359 6.363 1 57.56 121 HIS B O 1
ATOM 2039 N N . ILE B 1 122 ? -3.512 -12.305 8.312 1 52.34 122 ILE B N 1
ATOM 2040 C CA . ILE B 1 122 ? -2.074 -12.484 8.5 1 52.34 122 ILE B CA 1
ATOM 2041 C C . ILE B 1 122 ? -1.651 -13.852 7.969 1 52.34 122 ILE B C 1
ATOM 2043 O O . ILE B 1 122 ? -2.113 -14.883 8.461 1 52.34 122 ILE B O 1
ATOM 2047 N N . LEU B 1 123 ? -1.463 -13.992 6.688 1 52.5 123 LEU B N 1
ATOM 2048 C CA . LEU B 1 123 ? -0.873 -15.281 6.328 1 52.5 123 LEU B CA 1
ATOM 2049 C C . LEU B 1 123 ? 0.514 -15.43 6.945 1 52.5 123 LEU B C 1
ATOM 2051 O O . LEU B 1 123 ? 1.355 -14.539 6.816 1 52.5 123 LEU B O 1
ATOM 2055 N N . ASN B 1 124 ? 0.531 -15.828 8.164 1 50.91 124 ASN B N 1
ATOM 2056 C CA . ASN B 1 124 ? 1.765 -16.281 8.797 1 50.91 124 ASN B CA 1
ATOM 2057 C C . ASN B 1 124 ? 2.592 -17.156 7.852 1 50.91 124 ASN B C 1
ATOM 2059 O O . ASN B 1 124 ? 2.631 -18.375 8 1 50.91 124 ASN B O 1
ATOM 2063 N N . GLY B 1 125 ? 2.533 -16.938 6.633 1 49.53 125 GLY B N 1
ATOM 2064 C CA . GLY B 1 125 ? 3.467 -17.828 5.949 1 49.53 125 GLY B CA 1
ATOM 2065 C C . GLY B 1 125 ? 4.906 -17.625 6.383 1 49.53 125 GLY B C 1
ATOM 2066 O O . GLY B 1 125 ? 5.27 -16.547 6.867 1 49.53 125 GLY B O 1
ATOM 2067 N N . GLN B 1 126 ? 5.492 -18.672 6.98 1 49.94 126 GLN B N 1
ATOM 2068 C CA . GLN B 1 126 ? 6.918 -18.656 7.293 1 49.94 126 GLN B CA 1
ATOM 2069 C C . GLN B 1 126 ? 7.719 -17.969 6.191 1 49.94 126 GLN B C 1
ATOM 2071 O O . GLN B 1 126 ? 7.48 -18.203 5.004 1 49.94 126 GLN B O 1
ATOM 2076 N N . VAL B 1 127 ? 8.094 -16.719 6.586 1 48.81 127 VAL B N 1
ATOM 2077 C CA . VAL B 1 127 ? 9.125 -16.188 5.695 1 48.81 127 VAL B CA 1
ATOM 2078 C C . VAL B 1 127 ? 10.008 -17.328 5.199 1 48.81 127 VAL B C 1
ATOM 2080 O O . VAL B 1 127 ? 10.461 -18.156 5.992 1 48.81 127 VAL B O 1
ATOM 2083 N N . VAL B 1 128 ? 9.938 -17.672 3.916 1 44.97 128 VAL B N 1
ATOM 2084 C CA . VAL B 1 128 ? 10.758 -18.75 3.357 1 44.97 128 VAL B CA 1
ATOM 2085 C C . VAL B 1 128 ? 12.109 -18.781 4.059 1 44.97 128 VAL B C 1
ATOM 2087 O O . VAL B 1 128 ? 12.82 -17.781 4.105 1 44.97 128 VAL B O 1
ATOM 2090 N N . GLN B 1 129 ? 12.195 -19.578 5.211 1 39.59 129 GLN B N 1
ATOM 2091 C CA . GLN B 1 129 ? 13.492 -19.891 5.809 1 39.59 129 GLN B CA 1
ATOM 2092 C C . GLN B 1 129 ? 14.438 -20.5 4.781 1 39.59 129 GLN B C 1
ATOM 2094 O O . GLN B 1 129 ? 14.055 -21.375 4.004 1 39.59 129 GLN B O 1
ATOM 2099 N N . GLY B 1 130 ? 15.453 -19.797 4.223 1 33.97 130 GLY B N 1
ATOM 2100 C CA . GLY B 1 130 ? 16.578 -20.516 3.654 1 33.97 130 GLY B CA 1
ATOM 2101 C C . GLY B 1 130 ? 17.078 -21.641 4.539 1 33.97 130 GLY B C 1
ATOM 2102 O O . GLY B 1 130 ? 16.875 -21.625 5.754 1 33.97 130 GLY B O 1
#

Foldseek 3Di:
DPPQWKKKKKKQFAWDPPDDLVRLVCCVVPPLCVLCVVLWAWPDKDADDPVVVVVVCVVCPPPVDPVVPPTGMMIMTIGSDPVSVVVSCVDPSNVPPNVVVCNVITDPVPMDIDMDTDDDPPPPPPPPDD/DPPQWKKKKKKQFAWDPPDDLVRLVCCVVPPLCVLCVVLWAWPDKDADDPVVVVVVCVVCPPPCDDCPPPGGMMIMTIGSDPVSVVVSCVDPSNVPPNVVVCNVITDPVPMDIDMDTDDPPVPPPPPPDD

Sequence (260 aa):
MSSPQLYTLTICACRKDGMDEDEYHQYLSDHHSKIVATHLASRGITHNTTETKKMMSQIFGNFPEGQTAGYDCFIQIVFKDVQDYIRAKDDPYYKEVILPDHTHFANTEKTFFVTGWLETHILNGQVVQGMSSPQLYTLTICACRKDGMDEDEYHQYLSDHHSKIVATHLASRGITHNTTETKKMMSQIFGNFPEGQTAGYDCFIQIVFKDVQDYIRAKDDPYYKEVILPDHTHFANTEKTFFVTGWLETHILNGQVVQG

InterPro domains:
  IPR009799 EthD domain [PF07110] (16-108)
  IPR011008 Dimeric alpha-beta barrel [SSF54909] (6-118)